Protein AF-A0A4Z2DSF2-F1 (afdb_monomer_lite)

Sequence (263 aa):
MNSGLGSALLREPEKIANIIHAARNTIPRWRNSNAENYEMSNDNTIVLNNYNQVENKFKSITRLQGPFSVSAKIRIPTACCRSVGEGSSCDPIKLTVELVRRLAVMGADWVTLHARTPQQRSRDSASWNMVQELVDCKIKHSYLGTDIPIILNGDVHELKDAYCAHETTGCHGVMVGRALLKSPYLFAPNYIKDDNSPCHLFENWLLLSTQYTGGTNFATVHQQAYWMMEPFLDKTNRLILHSIGSFPGLVDWLFDHRKTKNS

Radius of gyration: 22.53 Å; chains: 1; bounding box: 52×51×54 Å

Organism: Schistosoma japonicum (NCBI:txid6182)

Foldseek 3Di:
DPDPPVVVCLQPLVVVLVVLCCQQPPDQPPPPPDPDDDPDDDDPPPPPPPPDPDPPPDPPPDPNRGGDQAEEEDEQEQAPGCSQPPPDDSDSLSSVLSNVLSCLASQHQAYEYAQHYPPDDLPDARDLVSLLSNVVVQRARPPPRGRHAYEYEHDCQALVVFVVSCVVRVHPGYDYDPNCLQCVCRVPVVQDDDLCSLLVVLVVLLVVQAPDDVGHDPVVNLSSNLSNCVVVDDPVLSVVSVPDPDSVSNVVSSVVVSVVVVD

InterPro domains:
  IPR013785 Aldolase-type TIM barrel [G3DSA:3.20.20.70] (1-196)
  IPR035587 DUS-like, FMN-binding domain [PF01207] (94-194)
  IPR035587 DUS-like, FMN-binding domain [cd02801] (1-189)

Structure (mmCIF, N/CA/C/O backbone):
data_AF-A0A4Z2DSF2-F1
#
_entry.id   AF-A0A4Z2DSF2-F1
#
loop_
_atom_site.group_PDB
_atom_site.id
_atom_site.type_symbol
_atom_site.label_atom_id
_atom_site.label_alt_id
_atom_site.label_comp_id
_atom_site.label_asym_id
_atom_site.label_entity_id
_atom_site.label_seq_id
_atom_site.pdbx_PDB_ins_code
_atom_site.Cartn_x
_atom_site.Cartn_y
_atom_site.Cartn_z
_atom_site.occupancy
_atom_site.B_iso_or_equiv
_atom_site.auth_seq_id
_atom_site.auth_comp_id
_atom_site.auth_asym_id
_atom_site.auth_atom_id
_atom_site.pdbx_PDB_model_num
ATOM 1 N N . MET A 1 1 ? -0.897 27.714 2.396 1.00 36.41 1 MET A N 1
ATOM 2 C CA . MET A 1 1 ? -0.724 26.273 2.690 1.00 36.41 1 MET A CA 1
ATOM 3 C C . MET A 1 1 ? -1.980 25.546 2.236 1.00 36.41 1 MET A C 1
ATOM 5 O O . MET A 1 1 ? -2.943 25.479 2.988 1.00 36.41 1 MET A O 1
ATOM 9 N N . ASN A 1 2 ? -2.010 25.080 0.986 1.00 32.94 2 ASN A N 1
ATOM 10 C CA . ASN A 1 2 ? -3.170 24.362 0.456 1.00 32.94 2 ASN A CA 1
ATOM 11 C C . ASN A 1 2 ? -3.150 22.937 1.010 1.00 32.94 2 ASN A C 1
ATOM 13 O O . ASN A 1 2 ? -2.452 22.062 0.502 1.00 32.94 2 ASN A O 1
ATOM 17 N N . SER A 1 3 ? -3.863 22.734 2.116 1.00 41.06 3 SER A N 1
ATOM 18 C CA . SER A 1 3 ? -4.130 21.418 2.679 1.00 41.06 3 SER A CA 1
ATOM 19 C C . SER A 1 3 ? -4.844 20.575 1.623 1.00 41.06 3 SER A C 1
ATOM 21 O O . SER A 1 3 ? -5.917 20.960 1.162 1.00 41.06 3 SER A O 1
ATOM 23 N N . GLY A 1 4 ? -4.241 19.455 1.215 1.00 38.47 4 GLY A N 1
ATOM 24 C CA . GLY A 1 4 ? -4.826 18.557 0.220 1.00 38.47 4 GLY A CA 1
ATOM 25 C C . GLY A 1 4 ? -6.270 18.186 0.573 1.00 38.47 4 GLY A C 1
ATOM 26 O O . GLY A 1 4 ? -6.597 18.006 1.752 1.00 38.47 4 GLY A O 1
ATOM 27 N N . LEU A 1 5 ? -7.121 18.067 -0.453 1.00 38.56 5 LEU A N 1
ATOM 28 C CA . LEU A 1 5 ? -8.566 17.809 -0.343 1.00 38.56 5 LEU A CA 1
ATOM 29 C C . LEU A 1 5 ? -8.932 16.669 0.627 1.00 38.56 5 LEU A C 1
ATOM 31 O O . LEU A 1 5 ? -9.972 16.733 1.276 1.00 38.56 5 LEU A O 1
ATOM 35 N N . GLY A 1 6 ? -8.060 15.670 0.808 1.00 42.28 6 GLY A N 1
ATOM 36 C CA . GLY A 1 6 ? -8.278 14.569 1.757 1.00 42.28 6 GLY A CA 1
ATOM 37 C C . GLY A 1 6 ? -8.434 15.003 3.221 1.00 42.28 6 GLY A C 1
ATOM 38 O O . GLY A 1 6 ? -9.118 14.337 3.989 1.00 42.28 6 GLY A O 1
ATOM 39 N N . SER A 1 7 ? -7.864 16.147 3.612 1.00 49.62 7 SER A N 1
ATOM 40 C CA . SER A 1 7 ? -8.026 16.705 4.966 1.00 49.62 7 SER A CA 1
ATOM 41 C C . SER A 1 7 ? -9.332 17.482 5.163 1.00 49.62 7 SER A C 1
ATOM 43 O O . SER A 1 7 ? -9.740 17.695 6.303 1.00 49.62 7 SER A O 1
ATOM 45 N N . ALA A 1 8 ? -9.995 17.898 4.076 1.00 48.56 8 ALA A N 1
ATOM 46 C CA . ALA A 1 8 ? -11.247 18.647 4.142 1.00 48.56 8 ALA A CA 1
ATOM 47 C C . ALA A 1 8 ? -12.421 17.745 4.553 1.00 48.56 8 ALA A C 1
ATOM 49 O O . ALA A 1 8 ? -13.238 18.151 5.370 1.00 48.56 8 ALA A O 1
ATOM 50 N N . LEU A 1 9 ? -12.447 16.493 4.079 1.00 52.22 9 LEU A N 1
ATOM 51 C CA . LEU A 1 9 ? -13.466 15.506 4.462 1.00 52.22 9 LEU A CA 1
ATOM 52 C C . LEU A 1 9 ? -13.433 15.193 5.965 1.00 52.22 9 LEU A C 1
ATOM 54 O O . LEU A 1 9 ? -14.480 15.108 6.595 1.00 52.22 9 LEU A O 1
ATOM 58 N N . LEU A 1 10 ? -12.243 15.134 6.573 1.00 56.22 10 LEU A N 1
ATOM 59 C CA . LEU A 1 10 ? -12.085 14.955 8.026 1.00 56.22 10 LEU A CA 1
ATOM 60 C C . LEU A 1 10 ? -12.623 16.140 8.853 1.00 56.22 10 LEU A C 1
ATOM 62 O O . LEU A 1 10 ? -12.709 16.049 10.074 1.00 56.22 10 LEU A O 1
ATOM 66 N N . ARG A 1 11 ? -12.976 17.273 8.233 1.00 62.94 11 ARG A N 1
ATOM 67 C CA . ARG A 1 11 ? -13.602 18.406 8.936 1.00 62.94 11 ARG A CA 1
ATOM 68 C C . ARG A 1 11 ? -15.127 18.318 8.952 1.00 62.94 11 ARG A C 1
ATOM 70 O O . ARG A 1 11 ? -15.741 19.004 9.761 1.00 62.94 11 ARG A O 1
ATOM 77 N N . GLU A 1 12 ? -15.713 17.477 8.101 1.00 74.69 12 GLU A N 1
ATOM 78 C CA . GLU A 1 12 ? -17.157 17.361 7.895 1.00 74.69 12 GLU A CA 1
ATOM 79 C C . GLU A 1 12 ? -17.590 15.885 7.989 1.00 74.69 12 GLU A C 1
ATOM 81 O O . GLU A 1 12 ? -17.816 15.230 6.967 1.00 74.69 12 GLU A O 1
ATOM 86 N N . PRO A 1 13 ? -17.688 15.325 9.211 1.00 74.00 13 PRO A N 1
ATOM 87 C CA . PRO A 1 13 ? -17.959 13.900 9.418 1.00 74.00 13 PRO A CA 1
ATOM 88 C C . PRO A 1 13 ? -19.287 13.439 8.802 1.00 74.00 13 PRO A C 1
ATOM 90 O O . PRO A 1 13 ? -19.371 12.314 8.316 1.00 74.00 13 PRO A O 1
ATOM 93 N N . GLU A 1 14 ? -20.297 14.310 8.741 1.00 80.81 14 GLU A N 1
ATOM 94 C CA . GLU A 1 14 ? -21.575 14.005 8.086 1.00 80.81 14 GLU A CA 1
ATOM 95 C C . GLU A 1 14 ? -21.421 13.766 6.581 1.00 80.81 14 GLU A C 1
ATOM 97 O O . GLU A 1 14 ? -22.040 12.858 6.030 1.00 80.81 14 GLU A O 1
ATOM 102 N N . LYS A 1 15 ? -20.537 14.510 5.901 1.00 82.69 15 LYS A N 1
ATOM 103 C CA . LYS A 1 15 ? -20.252 14.268 4.479 1.00 82.69 15 LYS A CA 1
ATOM 104 C C . LYS A 1 15 ? -19.591 12.910 4.267 1.00 82.69 15 LYS A C 1
ATOM 106 O O . LYS A 1 15 ? -19.931 12.226 3.307 1.00 82.69 15 LYS A O 1
ATOM 111 N N . ILE A 1 16 ? -18.682 12.505 5.158 1.00 81.31 16 ILE A N 1
ATOM 112 C CA . ILE A 1 16 ? -18.069 11.169 5.106 1.00 81.31 16 ILE A CA 1
ATOM 113 C C . ILE A 1 16 ? -19.152 10.097 5.265 1.00 81.31 16 ILE A C 1
ATOM 115 O O . ILE A 1 16 ? -19.220 9.193 4.434 1.00 81.31 16 ILE A O 1
ATOM 119 N N . ALA A 1 17 ? -20.016 10.222 6.277 1.00 84.06 17 ALA A N 1
ATOM 120 C CA . ALA A 1 17 ? -21.107 9.282 6.514 1.00 84.06 17 ALA A CA 1
ATOM 121 C C . ALA A 1 17 ? -22.026 9.167 5.290 1.00 84.06 17 ALA A C 1
ATOM 123 O O . ALA A 1 17 ? -22.283 8.063 4.817 1.00 84.06 17 ALA A O 1
ATOM 124 N N . ASN A 1 18 ? -22.431 10.300 4.709 1.00 85.19 18 ASN A N 1
ATOM 125 C CA . ASN A 1 18 ? -23.279 10.333 3.519 1.00 85.19 18 ASN A CA 1
ATOM 126 C C . ASN A 1 18 ? -22.618 9.660 2.309 1.00 85.19 18 ASN A C 1
ATOM 128 O O . ASN A 1 18 ? -23.285 8.924 1.586 1.00 85.19 18 ASN A O 1
ATOM 132 N N . ILE A 1 19 ? -21.312 9.858 2.100 1.00 83.75 19 ILE A N 1
ATOM 133 C CA . ILE A 1 19 ? -20.567 9.189 1.022 1.00 83.75 19 ILE A CA 1
ATOM 134 C C . ILE A 1 19 ? -20.523 7.675 1.250 1.00 83.75 19 ILE A C 1
ATOM 136 O O . ILE A 1 19 ? -20.773 6.917 0.313 1.00 83.75 19 ILE A O 1
ATOM 140 N N . ILE A 1 20 ? -20.232 7.224 2.475 1.00 83.12 20 ILE A N 1
ATOM 141 C CA . ILE A 1 20 ? -20.177 5.792 2.801 1.00 83.12 20 ILE A CA 1
ATOM 142 C C . ILE A 1 20 ? -21.565 5.164 2.624 1.00 83.12 20 ILE A C 1
ATOM 144 O O . ILE A 1 20 ? -21.694 4.146 1.946 1.00 83.12 20 ILE A O 1
ATOM 148 N N . HIS A 1 21 ? -22.618 5.789 3.152 1.00 81.81 21 HIS A N 1
ATOM 149 C CA . HIS A 1 21 ? -23.989 5.308 2.991 1.00 81.81 21 HIS A CA 1
ATOM 150 C C . HIS A 1 21 ? -24.428 5.280 1.524 1.00 81.81 21 HIS A C 1
ATOM 152 O O . HIS A 1 21 ? -25.000 4.283 1.089 1.00 81.81 21 HIS A O 1
ATOM 158 N N . ALA A 1 22 ? -24.113 6.311 0.735 1.00 80.38 22 ALA A N 1
ATOM 159 C CA . ALA A 1 22 ? -24.425 6.335 -0.692 1.00 80.38 22 ALA A CA 1
ATOM 160 C C . ALA A 1 22 ? -23.678 5.236 -1.468 1.00 80.38 22 ALA A C 1
ATOM 162 O O . ALA A 1 22 ? -24.269 4.560 -2.308 1.00 80.38 22 ALA A O 1
ATOM 163 N N . ALA A 1 23 ? -22.398 5.002 -1.165 1.00 78.31 23 ALA A N 1
ATOM 164 C CA . ALA A 1 23 ? -21.618 3.938 -1.797 1.00 78.31 23 ALA A CA 1
ATOM 165 C C . ALA A 1 23 ? -22.161 2.536 -1.469 1.00 78.31 23 ALA A C 1
ATOM 167 O O . ALA A 1 23 ? -22.130 1.650 -2.324 1.00 78.31 23 ALA A O 1
ATOM 168 N N . ARG A 1 24 ? -22.702 2.343 -0.259 1.00 72.88 24 ARG A N 1
ATOM 169 C CA . ARG A 1 24 ? -23.319 1.076 0.160 1.00 72.88 24 ARG A CA 1
ATOM 170 C C . ARG A 1 24 ? -24.725 0.867 -0.406 1.00 72.88 24 ARG A C 1
ATOM 172 O O . ARG A 1 24 ? -25.063 -0.266 -0.729 1.00 72.88 24 ARG A O 1
ATOM 179 N N . ASN A 1 25 ? -25.529 1.925 -0.525 1.00 69.81 25 ASN A N 1
ATOM 180 C CA . ASN A 1 25 ? -26.964 1.807 -0.816 1.00 69.81 25 ASN A CA 1
ATOM 181 C C . ASN A 1 25 ? -27.364 2.196 -2.248 1.00 69.81 25 ASN A C 1
ATOM 183 O O . ASN A 1 25 ? -28.397 1.738 -2.726 1.00 69.81 25 ASN A O 1
ATOM 187 N N . THR A 1 26 ? -26.608 3.067 -2.922 1.00 58.25 26 THR A N 1
ATOM 188 C CA . THR A 1 26 ? -27.152 3.864 -4.039 1.00 58.25 26 THR A CA 1
ATOM 189 C C . THR A 1 26 ? -26.466 3.627 -5.382 1.00 58.25 26 THR A C 1
ATOM 191 O O . THR A 1 26 ? -27.042 3.972 -6.408 1.00 58.25 26 THR A O 1
ATOM 194 N N . ILE A 1 27 ? -25.260 3.051 -5.432 1.00 54.00 27 ILE A N 1
ATOM 195 C CA . ILE A 1 27 ? -24.520 2.924 -6.698 1.00 54.00 27 ILE A CA 1
ATOM 196 C C . ILE A 1 27 ? -24.716 1.510 -7.284 1.00 54.00 27 ILE A C 1
ATOM 198 O O . ILE A 1 27 ? -24.073 0.567 -6.823 1.00 54.00 27 ILE A O 1
ATOM 202 N N . PRO A 1 28 ? -25.561 1.315 -8.317 1.00 49.72 28 PRO A N 1
ATOM 203 C CA . PRO A 1 28 ? -25.474 0.134 -9.170 1.00 49.72 28 PRO A CA 1
ATOM 204 C C . PRO A 1 28 ? -24.140 0.151 -9.929 1.00 49.72 28 PRO A C 1
ATOM 206 O O . PRO A 1 28 ? -23.618 1.210 -10.282 1.00 49.72 28 PRO A O 1
ATOM 209 N N . ARG A 1 29 ? -23.545 -1.023 -10.170 1.00 54.09 29 ARG A N 1
ATOM 210 C CA . ARG A 1 29 ? -22.235 -1.150 -10.834 1.00 54.09 29 ARG A CA 1
ATOM 211 C C . ARG A 1 29 ? -22.217 -0.426 -12.192 1.00 54.09 29 ARG A C 1
ATOM 213 O O . ARG A 1 29 ? -22.658 -0.977 -13.192 1.00 54.09 29 ARG A O 1
ATOM 220 N N . TRP A 1 30 ? -21.600 0.758 -12.250 1.00 42.31 30 TRP A N 1
ATOM 221 C CA . TRP A 1 30 ? -21.424 1.566 -13.473 1.00 42.31 30 TRP A CA 1
ATOM 222 C C . TRP A 1 30 ? -20.563 0.902 -14.567 1.00 42.31 30 TRP A C 1
ATOM 224 O O . TRP A 1 30 ? -20.451 1.426 -15.668 1.00 42.31 30 TRP A O 1
ATOM 234 N N . ARG A 1 31 ? -19.960 -0.262 -14.286 1.00 41.56 31 ARG A N 1
ATOM 235 C CA . ARG A 1 31 ? -19.213 -1.069 -15.264 1.00 41.56 31 ARG A CA 1
ATOM 236 C C . ARG A 1 31 ? -20.079 -2.000 -16.116 1.00 41.56 31 ARG A C 1
ATOM 238 O O . ARG A 1 31 ? -19.523 -2.778 -16.881 1.00 41.56 31 ARG A O 1
ATOM 245 N N . ASN A 1 32 ? -21.405 -1.918 -16.025 1.00 35.88 32 ASN A N 1
ATOM 246 C CA . ASN A 1 32 ? -22.279 -2.585 -16.987 1.00 35.88 32 ASN A CA 1
ATOM 247 C C . ASN A 1 32 ? -22.514 -1.685 -18.207 1.00 35.88 32 ASN A C 1
ATOM 249 O O . ASN A 1 32 ? -23.580 -1.106 -18.383 1.00 35.88 32 ASN A O 1
ATOM 253 N N . SER A 1 33 ? -21.500 -1.577 -19.062 1.00 37.31 33 SER A N 1
ATOM 254 C CA . SER A 1 33 ? -21.730 -1.354 -20.487 1.00 37.31 33 SER A CA 1
ATOM 255 C C . SER A 1 33 ? -21.646 -2.721 -21.168 1.00 37.31 33 SER A C 1
ATOM 257 O O . SER A 1 33 ? -20.551 -3.211 -21.428 1.00 37.31 33 SER A O 1
ATOM 259 N N . ASN A 1 34 ? -22.810 -3.329 -21.405 1.00 38.44 34 ASN A N 1
ATOM 260 C CA . ASN A 1 34 ? -23.039 -4.449 -22.328 1.00 38.44 34 ASN A CA 1
ATOM 261 C C . ASN A 1 34 ? -22.341 -5.786 -22.018 1.00 38.44 34 ASN A C 1
ATOM 263 O O . ASN A 1 34 ? -21.645 -6.333 -22.866 1.00 38.44 34 ASN A O 1
ATOM 267 N N . ALA A 1 35 ? -22.604 -6.376 -20.851 1.00 40.22 35 ALA A N 1
ATOM 268 C CA . ALA A 1 35 ? -22.480 -7.828 -20.692 1.00 40.22 35 ALA A CA 1
ATOM 269 C C . ALA A 1 35 ? -23.837 -8.500 -20.973 1.00 40.22 35 ALA A C 1
ATOM 271 O O . ALA A 1 35 ? -24.412 -9.148 -20.102 1.00 40.22 35 ALA A O 1
ATOM 272 N N . GLU A 1 36 ? -24.372 -8.299 -22.178 1.00 38.53 36 GLU A N 1
ATOM 273 C CA . GLU A 1 36 ? -25.362 -9.217 -22.737 1.00 38.53 36 GLU A CA 1
ATOM 274 C C . GLU A 1 36 ? -24.604 -10.273 -23.551 1.00 38.53 36 GLU A C 1
ATOM 276 O O . GLU A 1 36 ? -23.898 -9.949 -24.501 1.00 38.53 36 GLU A O 1
ATOM 281 N N . ASN A 1 37 ? -24.753 -11.531 -23.132 1.00 35.69 37 ASN A N 1
ATOM 282 C CA . ASN A 1 37 ? -24.587 -12.747 -23.930 1.00 35.69 37 ASN A CA 1
ATOM 283 C C . ASN A 1 37 ? -23.266 -12.900 -24.708 1.00 35.69 37 ASN A C 1
ATOM 285 O O . ASN A 1 37 ? -23.231 -12.805 -25.932 1.00 35.69 37 ASN A O 1
ATOM 289 N N . TYR A 1 38 ? -22.196 -13.275 -24.006 1.00 30.06 38 TYR A N 1
ATOM 290 C CA . TYR A 1 38 ? -21.141 -14.091 -24.610 1.00 30.06 38 TYR A CA 1
ATOM 291 C C . TYR A 1 38 ? -21.026 -15.384 -23.801 1.00 30.06 38 TYR A C 1
ATOM 293 O O . TYR A 1 38 ? -20.454 -15.403 -22.710 1.00 30.06 38 TYR A O 1
ATOM 301 N N . GLU A 1 39 ? -21.619 -16.462 -24.316 1.00 30.73 39 GLU A N 1
ATOM 302 C CA . GLU A 1 39 ? -21.253 -17.815 -23.903 1.00 30.73 39 GLU A CA 1
ATOM 303 C C . GLU A 1 39 ? -19.787 -18.021 -24.293 1.00 30.73 39 GLU A C 1
ATOM 305 O O . GLU A 1 39 ? -19.439 -18.159 -25.465 1.00 30.73 39 GLU A O 1
ATOM 310 N N . MET A 1 40 ? -18.899 -17.955 -23.306 1.00 29.84 40 MET A N 1
ATOM 311 C CA . MET A 1 40 ? -17.484 -18.231 -23.506 1.00 29.84 40 MET A CA 1
ATOM 312 C C . MET A 1 40 ? -17.308 -19.749 -23.587 1.00 29.84 40 MET A C 1
ATOM 314 O O . MET A 1 40 ? -17.520 -20.461 -22.607 1.00 29.84 40 MET A O 1
ATOM 318 N N . SER A 1 41 ? -16.932 -20.237 -24.768 1.00 32.56 41 SER A N 1
ATOM 319 C CA . SER A 1 41 ? -16.476 -21.607 -24.999 1.00 32.56 41 SER A CA 1
ATOM 320 C C . SER A 1 41 ? -15.403 -22.011 -23.977 1.00 32.56 41 SER A C 1
ATOM 322 O O . SER A 1 41 ? -14.473 -21.250 -23.704 1.00 32.56 41 SER A O 1
ATOM 324 N N . ASN A 1 42 ? -15.548 -23.222 -23.441 1.00 36.22 42 ASN A N 1
ATOM 325 C CA . ASN A 1 42 ? -14.903 -23.789 -22.248 1.00 36.22 42 ASN A CA 1
ATOM 326 C C . ASN A 1 42 ? -13.360 -23.929 -22.231 1.00 36.22 42 ASN A C 1
ATOM 328 O O . ASN A 1 42 ? -12.839 -24.580 -21.328 1.00 36.22 42 ASN A O 1
ATOM 332 N N . ASP A 1 43 ? -12.594 -23.323 -23.136 1.00 35.16 43 ASP A N 1
ATOM 333 C CA . ASP A 1 43 ? -11.215 -23.783 -23.380 1.00 35.16 43 ASP A CA 1
ATOM 334 C C . ASP A 1 43 ? -10.077 -23.023 -22.674 1.00 35.16 43 ASP A C 1
ATOM 336 O O . ASP A 1 43 ? -8.926 -23.416 -22.815 1.00 35.16 43 ASP A O 1
ATOM 340 N N . ASN A 1 44 ? -10.336 -22.005 -21.839 1.00 33.19 44 ASN A N 1
ATOM 341 C CA . ASN A 1 44 ? -9.248 -21.253 -21.168 1.00 33.19 44 ASN A CA 1
ATOM 342 C C . ASN A 1 44 ? -9.316 -21.184 -19.629 1.00 33.19 44 ASN A C 1
ATOM 344 O O . ASN A 1 44 ? -8.558 -20.446 -18.997 1.00 33.19 44 ASN A O 1
ATOM 348 N N . THR A 1 45 ? -10.161 -21.989 -18.982 1.00 32.84 45 THR A N 1
ATOM 349 C CA . THR A 1 45 ? -10.372 -21.961 -17.516 1.00 32.84 45 THR A CA 1
ATOM 350 C C . THR A 1 45 ? -9.264 -22.664 -16.706 1.00 32.84 45 THR A C 1
ATOM 352 O O . THR A 1 45 ? -9.346 -22.757 -15.483 1.00 32.84 45 THR A O 1
ATOM 355 N N . ILE A 1 46 ? -8.200 -23.160 -17.345 1.00 34.44 46 ILE A N 1
ATOM 356 C CA . ILE A 1 46 ? -7.231 -24.061 -16.693 1.00 34.44 46 ILE A CA 1
ATOM 357 C C . ILE A 1 46 ? -6.149 -23.320 -15.874 1.00 34.44 46 ILE A C 1
ATOM 359 O O . ILE A 1 46 ? -5.580 -23.905 -14.957 1.00 34.44 46 ILE A O 1
ATOM 363 N N . VAL A 1 47 ? -5.887 -22.024 -16.090 1.00 35.75 47 VAL A N 1
ATOM 364 C CA . VAL A 1 47 ? -4.657 -21.394 -15.544 1.00 35.75 47 VAL A CA 1
ATOM 365 C C . VAL A 1 47 ? -4.842 -20.608 -14.227 1.00 35.75 47 VAL A C 1
ATOM 367 O O . VAL A 1 47 ? -3.862 -20.306 -13.553 1.00 35.75 47 VAL A O 1
ATOM 370 N N . LEU A 1 48 ? -6.071 -20.334 -13.772 1.00 32.09 48 LEU A N 1
ATOM 371 C CA . LEU A 1 48 ? -6.316 -19.536 -12.547 1.00 32.09 48 LEU A CA 1
ATOM 372 C C . LEU A 1 48 ? -6.791 -20.338 -11.320 1.00 32.09 48 LEU A C 1
ATOM 374 O O . LEU A 1 48 ? -6.866 -19.784 -10.224 1.00 32.09 48 LEU A O 1
ATOM 378 N N . ASN A 1 49 ? -7.067 -21.638 -11.464 1.00 29.91 49 ASN A N 1
ATOM 379 C CA . ASN A 1 49 ? -7.676 -22.441 -10.394 1.00 29.91 49 ASN A CA 1
ATOM 380 C C . ASN A 1 49 ? -6.688 -23.054 -9.384 1.00 29.91 49 ASN A C 1
ATOM 382 O O . ASN A 1 49 ? -7.123 -23.572 -8.359 1.00 29.91 49 ASN A O 1
ATOM 386 N N . ASN A 1 50 ? -5.372 -22.949 -9.592 1.00 30.14 50 ASN A N 1
ATOM 387 C CA . ASN A 1 50 ? -4.394 -23.629 -8.728 1.00 30.14 50 ASN A CA 1
ATOM 388 C C . ASN A 1 50 ? -3.971 -22.855 -7.462 1.00 30.14 50 ASN A C 1
ATOM 390 O O . ASN A 1 50 ? -3.154 -23.364 -6.703 1.00 30.14 50 ASN A O 1
ATOM 394 N N . TYR A 1 51 ? -4.522 -21.662 -7.191 1.00 34.38 51 TYR A N 1
ATOM 395 C CA . TYR A 1 51 ? -4.140 -20.850 -6.017 1.00 34.38 51 TYR A CA 1
ATOM 396 C C . TYR A 1 51 ? -5.197 -20.739 -4.904 1.00 34.38 51 TYR A C 1
ATOM 398 O O . TYR A 1 51 ? -4.924 -20.113 -3.885 1.00 34.38 51 TYR A O 1
ATOM 406 N N . ASN A 1 52 ? -6.377 -21.358 -5.044 1.00 36.56 52 ASN A N 1
ATOM 407 C CA . ASN A 1 52 ? -7.482 -21.216 -4.081 1.00 36.56 52 ASN A CA 1
ATOM 408 C C . ASN A 1 52 ? -8.018 -22.561 -3.551 1.00 36.56 52 ASN A C 1
ATOM 410 O O . ASN A 1 52 ? -9.225 -22.790 -3.557 1.00 36.56 52 ASN A O 1
ATOM 414 N N . GLN A 1 53 ? -7.154 -23.447 -3.045 1.00 31.80 53 GLN A N 1
ATOM 415 C CA . GLN A 1 53 ? -7.597 -24.577 -2.208 1.00 31.80 53 GLN A CA 1
ATOM 416 C C . GLN A 1 53 ? -7.675 -24.184 -0.725 1.00 31.80 53 GLN A C 1
ATOM 418 O O . GLN A 1 53 ? -7.038 -24.779 0.138 1.00 31.80 53 GLN A O 1
ATOM 423 N N . VAL A 1 54 ? -8.482 -23.168 -0.423 1.00 36.53 54 VAL A N 1
ATOM 424 C CA . VAL A 1 54 ? -9.016 -22.974 0.929 1.00 36.53 54 VAL A CA 1
ATOM 425 C C . VAL A 1 54 ? -10.530 -22.947 0.780 1.00 36.53 54 VAL A C 1
ATOM 427 O O . VAL A 1 54 ? -11.078 -22.032 0.165 1.00 36.53 54 VAL A O 1
ATOM 430 N N . GLU A 1 55 ? -11.200 -23.986 1.282 1.00 31.48 55 GLU A N 1
ATOM 431 C CA . GLU A 1 55 ? -12.661 -24.095 1.293 1.00 31.48 55 GLU A CA 1
ATOM 432 C C . GLU A 1 55 ? -13.275 -22.918 2.066 1.00 31.48 55 GLU A C 1
ATOM 434 O O . GLU A 1 55 ? -13.437 -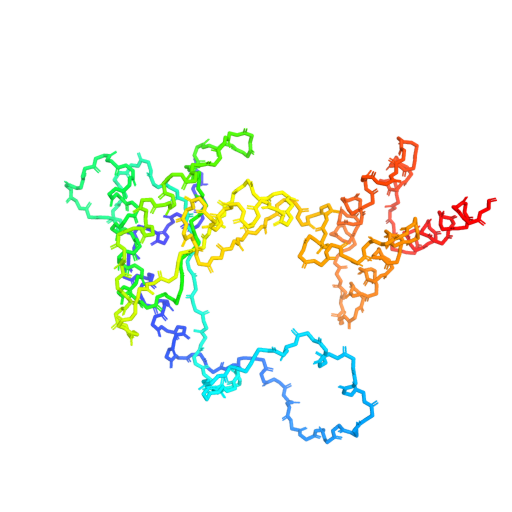22.946 3.287 1.00 31.48 55 GLU A O 1
ATOM 439 N N . ASN A 1 56 ? -13.643 -21.855 1.352 1.00 34.91 56 ASN A N 1
ATOM 440 C CA . ASN A 1 56 ? -14.421 -20.769 1.927 1.00 34.91 56 ASN A CA 1
ATOM 441 C C . ASN A 1 56 ? -15.871 -21.238 2.104 1.00 34.91 56 ASN A C 1
ATOM 443 O O . ASN A 1 56 ? -16.682 -21.180 1.183 1.00 34.91 56 ASN A O 1
ATOM 447 N N . LYS A 1 57 ? -16.203 -21.669 3.327 1.00 32.53 57 LYS A N 1
ATOM 448 C CA . LYS A 1 57 ? -17.541 -22.081 3.804 1.00 32.53 57 LYS A CA 1
ATOM 449 C C . LYS A 1 57 ? -18.606 -20.965 3.827 1.00 32.53 57 LYS A C 1
ATOM 451 O O . LYS A 1 57 ? -19.660 -21.130 4.438 1.00 32.53 57 LYS A O 1
ATOM 456 N N . PHE A 1 58 ? -18.365 -19.834 3.170 1.00 35.75 58 PHE A N 1
ATOM 457 C CA . PHE A 1 58 ? -19.309 -18.723 3.079 1.00 35.75 58 PHE A CA 1
ATOM 458 C C . PHE A 1 58 ? -19.995 -18.735 1.713 1.00 35.75 58 PHE A C 1
ATOM 460 O O . PHE A 1 58 ? -19.325 -18.828 0.686 1.00 35.75 58 PHE A O 1
ATOM 467 N N . LYS A 1 59 ? -21.333 -18.605 1.685 1.00 38.16 59 LYS A N 1
ATOM 468 C CA . LYS A 1 59 ? -22.077 -18.313 0.448 1.00 38.16 59 LYS A CA 1
ATOM 469 C C . LYS A 1 59 ? -21.462 -17.060 -0.177 1.00 38.16 59 LYS A C 1
ATOM 471 O O . LYS A 1 59 ? -21.674 -15.956 0.318 1.00 38.16 59 LYS A O 1
ATOM 476 N N . SER A 1 60 ? -20.680 -17.248 -1.236 1.00 40.84 60 SER A N 1
ATOM 477 C CA . SER A 1 60 ? -20.084 -16.162 -2.003 1.00 40.84 60 SER A CA 1
ATOM 478 C C . SER A 1 60 ? -21.220 -15.386 -2.655 1.00 40.84 60 SER A C 1
ATOM 480 O O . SER A 1 60 ? -21.750 -15.790 -3.690 1.00 40.84 60 SER A O 1
ATOM 482 N N . ILE A 1 61 ? -21.643 -14.288 -2.024 1.00 40.72 61 ILE A N 1
ATOM 483 C CA . ILE A 1 61 ? -22.361 -13.241 -2.742 1.00 40.72 61 ILE A CA 1
ATOM 484 C C . ILE A 1 61 ? -21.400 -12.840 -3.851 1.00 40.72 61 ILE A C 1
ATOM 486 O O . ILE A 1 61 ? -20.322 -12.300 -3.589 1.00 40.72 61 ILE A O 1
ATOM 490 N N . THR A 1 62 ? -21.739 -13.204 -5.086 1.00 48.69 62 THR A N 1
ATOM 491 C CA . THR A 1 62 ? -20.879 -12.890 -6.220 1.00 48.69 62 THR A CA 1
ATOM 492 C C . THR A 1 62 ? -20.644 -11.386 -6.221 1.00 48.69 62 THR A C 1
ATOM 494 O O . THR A 1 62 ? -21.562 -10.604 -5.966 1.00 48.69 62 THR A O 1
ATOM 497 N N . ARG A 1 63 ? -19.402 -10.965 -6.505 1.00 49.34 63 ARG A N 1
ATOM 498 C CA . ARG A 1 63 ? -19.018 -9.545 -6.583 1.00 49.34 63 ARG A CA 1
ATOM 499 C C . ARG A 1 63 ? -20.097 -8.718 -7.310 1.00 49.34 63 ARG A C 1
ATOM 501 O O . ARG A 1 63 ? -20.378 -7.601 -6.896 1.00 49.34 63 ARG A O 1
ATOM 508 N N . LEU A 1 64 ? -20.719 -9.285 -8.346 1.00 51.34 64 LEU A N 1
ATOM 509 C CA . LEU A 1 64 ? -21.755 -8.696 -9.199 1.00 51.34 64 LEU A CA 1
ATOM 510 C C . LEU A 1 64 ? -23.059 -8.268 -8.496 1.00 51.34 64 LEU A C 1
ATOM 512 O O . LEU A 1 64 ? -23.738 -7.405 -9.041 1.00 51.34 64 LEU A O 1
ATOM 516 N N . GLN A 1 65 ? -23.396 -8.814 -7.324 1.00 53.03 65 GLN A N 1
ATOM 517 C CA . GLN A 1 65 ? -24.714 -8.642 -6.686 1.00 53.03 65 GLN A CA 1
ATOM 518 C C . GLN A 1 65 ? -24.678 -7.927 -5.319 1.00 53.03 65 GLN A C 1
ATOM 520 O O . GLN A 1 65 ? -25.732 -7.657 -4.752 1.00 53.03 65 GLN A O 1
ATOM 525 N N . GLY A 1 66 ? -23.491 -7.623 -4.778 1.00 56.47 66 GLY A N 1
ATOM 526 C CA . GLY A 1 66 ? -23.321 -7.001 -3.454 1.00 56.47 66 GLY A CA 1
ATOM 527 C C . GLY A 1 66 ? -22.998 -5.495 -3.482 1.00 56.47 66 GLY A C 1
ATOM 528 O O . GLY A 1 66 ? -22.581 -4.980 -4.526 1.00 56.47 66 GLY A O 1
ATOM 529 N N . PRO A 1 67 ? -23.147 -4.790 -2.339 1.00 66.38 67 PRO A N 1
ATOM 530 C CA . PRO A 1 67 ? -22.763 -3.381 -2.197 1.00 66.38 67 PRO A CA 1
ATOM 531 C C . PRO A 1 67 ? -21.261 -3.171 -2.452 1.00 66.38 67 PRO A C 1
ATOM 533 O O . PRO A 1 67 ? -20.460 -4.103 -2.324 1.00 66.38 67 PRO A O 1
ATOM 536 N N . PHE A 1 68 ? -20.856 -1.945 -2.806 1.00 72.94 68 PHE A N 1
ATOM 537 C CA . PHE A 1 68 ? -19.433 -1.621 -2.928 1.00 72.94 68 PHE A CA 1
ATOM 538 C C . PHE A 1 68 ? -18.732 -1.773 -1.582 1.00 72.94 68 PHE A C 1
ATOM 540 O O . PHE A 1 68 ? -19.234 -1.304 -0.563 1.00 72.94 68 PHE A O 1
ATOM 547 N N . SER A 1 69 ? -17.536 -2.364 -1.604 1.00 80.94 69 SER A N 1
ATOM 548 C CA . SER A 1 69 ? -16.645 -2.292 -0.455 1.00 80.94 69 SER A CA 1
ATOM 549 C C . SER A 1 69 ? -16.094 -0.876 -0.315 1.00 80.94 69 SER A C 1
ATOM 551 O O . SER A 1 69 ? -15.502 -0.339 -1.257 1.00 80.94 69 SER A O 1
ATOM 553 N N . VAL A 1 70 ? -16.259 -0.285 0.860 1.00 87.06 70 VAL A N 1
ATOM 554 C CA . VAL A 1 70 ? -15.792 1.052 1.206 1.00 87.06 70 VAL A CA 1
ATOM 555 C C . VAL A 1 70 ? -14.722 0.931 2.274 1.00 87.06 70 VAL A C 1
ATOM 557 O O . VAL A 1 70 ? -14.953 0.383 3.344 1.00 87.06 70 VAL A O 1
ATOM 560 N N . SER A 1 71 ? -13.545 1.483 2.004 1.00 91.56 71 SER A N 1
ATOM 561 C CA . SER A 1 71 ? -12.448 1.505 2.968 1.00 91.56 71 SER A CA 1
ATOM 562 C C . SER A 1 71 ? -11.918 2.906 3.178 1.00 91.56 71 SER A C 1
ATOM 564 O O . SER A 1 71 ? -11.990 3.757 2.289 1.00 91.56 71 SER A O 1
ATOM 566 N N . ALA A 1 72 ? -11.365 3.140 4.364 1.00 93.38 72 ALA A N 1
ATOM 567 C CA . ALA A 1 72 ? -10.744 4.407 4.710 1.00 93.38 72 ALA A CA 1
ATOM 568 C C . ALA A 1 72 ? -9.255 4.202 4.980 1.00 93.38 72 ALA A C 1
ATOM 570 O O . ALA A 1 72 ? -8.873 3.402 5.832 1.00 93.38 72 ALA A O 1
ATOM 571 N N . LYS A 1 73 ? -8.404 4.956 4.281 1.00 95.56 73 LYS A N 1
ATOM 572 C CA . LYS A 1 73 ? -6.976 5.037 4.592 1.00 95.56 73 LYS A CA 1
ATOM 573 C C . LYS A 1 73 ? -6.696 6.311 5.376 1.00 95.56 73 LYS A C 1
ATOM 575 O O . LYS A 1 73 ? -6.908 7.409 4.866 1.00 95.56 73 LYS A O 1
ATOM 580 N N . ILE A 1 74 ? -6.164 6.163 6.582 1.00 94.50 74 ILE A N 1
ATOM 581 C CA . ILE A 1 74 ? -5.861 7.271 7.490 1.00 94.50 74 ILE A CA 1
ATOM 582 C C . ILE A 1 74 ? -4.382 7.275 7.885 1.00 94.50 74 ILE A C 1
ATOM 584 O O . ILE A 1 74 ? -3.672 6.288 7.708 1.00 94.50 74 ILE A O 1
ATOM 588 N N . ARG A 1 75 ? -3.911 8.411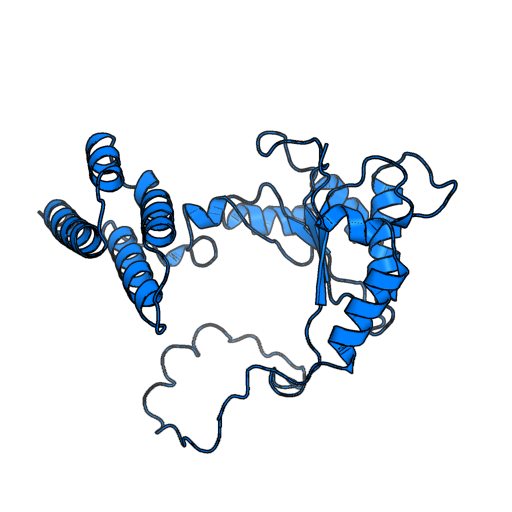 8.398 1.00 94.00 75 ARG A N 1
ATOM 589 C CA . ARG A 1 75 ? -2.618 8.560 9.084 1.00 94.00 75 ARG A CA 1
ATOM 590 C C . ARG A 1 75 ? -2.860 8.781 10.572 1.00 94.00 75 ARG A C 1
ATOM 592 O O . ARG A 1 75 ? -3.963 9.182 10.937 1.00 94.00 75 ARG A O 1
ATOM 599 N N . ILE A 1 76 ? -1.827 8.594 11.394 1.00 92.69 76 ILE A N 1
ATOM 600 C CA . ILE A 1 76 ? -1.892 8.867 12.836 1.00 92.69 76 ILE A CA 1
ATOM 601 C C . ILE A 1 76 ? -2.180 10.370 13.044 1.00 92.69 76 ILE A C 1
ATOM 603 O O . ILE A 1 76 ? -1.346 11.201 12.664 1.00 92.69 76 ILE A O 1
ATOM 607 N N . PRO A 1 77 ? -3.342 10.755 13.597 1.00 88.69 77 PRO A N 1
ATOM 608 C CA . PRO A 1 77 ? -3.663 12.143 13.896 1.00 88.69 77 PRO A CA 1
ATOM 609 C C . PRO A 1 77 ? -2.761 12.682 15.016 1.00 88.69 77 PRO A C 1
ATOM 611 O O . PRO A 1 77 ? -2.498 12.004 16.003 1.00 88.69 77 PRO A O 1
ATOM 614 N N . THR A 1 78 ? -2.291 13.922 14.865 1.00 80.00 78 THR A N 1
ATOM 615 C CA . THR A 1 78 ? -1.353 14.576 15.806 1.00 80.00 78 THR A CA 1
ATOM 616 C C . THR A 1 78 ? -1.952 15.746 16.577 1.00 80.00 78 THR A C 1
ATOM 618 O O . THR A 1 78 ? -1.264 16.383 17.364 1.00 80.00 78 THR A O 1
ATOM 621 N N . ALA A 1 79 ? -3.199 16.097 16.298 1.00 71.06 79 ALA A N 1
ATOM 622 C CA . ALA A 1 79 ? -3.915 17.183 16.949 1.00 71.06 79 ALA A CA 1
ATOM 623 C C . ALA A 1 79 ? -5.393 16.813 17.010 1.00 71.06 79 ALA A C 1
ATOM 625 O O . ALA A 1 79 ? -5.850 16.013 16.188 1.00 71.06 79 ALA A O 1
ATOM 626 N N . CYS A 1 80 ? -6.132 17.426 17.935 1.00 61.84 80 CYS A N 1
ATOM 627 C CA . CYS A 1 80 ? -7.581 17.283 18.016 1.00 61.84 80 CYS A CA 1
ATOM 628 C C . CYS A 1 80 ? -8.210 17.791 16.714 1.00 61.84 80 CYS A C 1
ATOM 630 O O . CYS A 1 80 ? -8.412 18.986 16.501 1.00 61.84 80 CYS A O 1
ATOM 632 N N . CYS A 1 81 ? -8.461 16.869 15.792 1.00 57.88 81 CYS A N 1
ATOM 633 C CA . CYS A 1 81 ? -9.255 17.122 14.611 1.00 57.88 81 CYS A CA 1
ATOM 634 C C . CYS A 1 81 ? -10.728 17.128 15.027 1.00 57.88 81 CYS A C 1
ATOM 636 O O . CYS A 1 81 ? -11.150 16.302 15.833 1.00 57.88 81 CYS A O 1
ATOM 638 N N . ARG A 1 82 ? -11.540 18.032 14.462 1.00 59.88 82 ARG A N 1
ATOM 639 C CA . ARG A 1 82 ? -12.989 18.081 14.752 1.00 59.88 82 ARG A CA 1
ATOM 640 C C . ARG A 1 82 ? -13.688 16.739 14.495 1.00 59.88 82 ARG A C 1
ATOM 642 O O . ARG A 1 82 ? -14.670 16.427 15.160 1.00 59.88 82 ARG A O 1
ATOM 649 N N . SER A 1 83 ? -13.141 15.904 13.605 1.00 58.84 83 SER A N 1
ATOM 650 C CA . SER A 1 83 ? -13.566 14.514 13.391 1.00 58.84 83 SER A CA 1
ATOM 651 C C . SER A 1 83 ? -13.484 13.611 14.621 1.00 58.84 83 SER A C 1
ATOM 653 O O . SER A 1 83 ? -14.028 12.517 14.554 1.00 58.84 83 SER A O 1
ATOM 655 N N . VAL A 1 84 ? -12.839 14.032 15.710 1.00 61.78 84 VAL A N 1
ATOM 656 C CA . VAL A 1 84 ? -12.724 13.292 16.977 1.00 61.78 84 VAL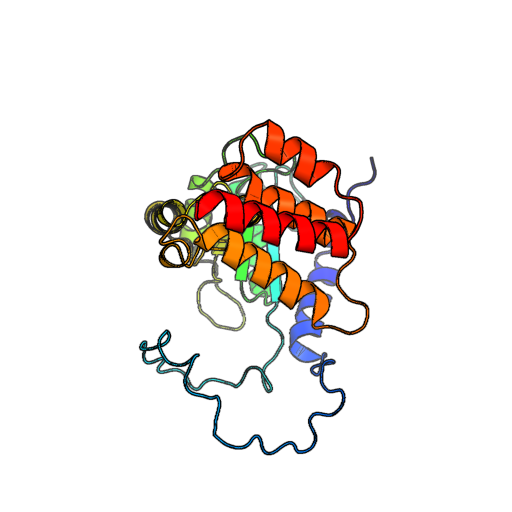 A CA 1
ATOM 657 C C . VAL A 1 84 ? -13.557 13.933 18.108 1.00 61.78 84 VAL A C 1
ATOM 659 O O . VAL A 1 84 ? -13.766 13.317 19.147 1.00 61.78 84 VAL A O 1
ATOM 662 N N . GLY A 1 85 ? -14.172 15.100 17.871 1.00 57.41 85 GLY A N 1
ATOM 663 C CA . GLY A 1 85 ? -14.994 15.831 18.849 1.00 57.41 85 GLY A CA 1
ATOM 664 C C . GLY A 1 85 ? -14.233 16.932 19.601 1.00 57.41 85 GLY A C 1
ATOM 665 O O . GLY A 1 85 ? -13.006 17.001 19.557 1.00 57.41 85 GLY A O 1
ATOM 666 N N . GLU A 1 86 ? -14.966 17.837 20.255 1.00 51.09 86 GLU A N 1
ATOM 667 C CA . GLU A 1 86 ? -14.390 18.870 21.129 1.00 51.09 86 GLU A CA 1
ATOM 668 C C . GLU A 1 86 ? -14.029 18.270 22.503 1.00 51.09 86 GLU A C 1
ATOM 670 O O . GLU A 1 86 ? -14.779 17.464 23.046 1.00 51.09 86 GLU A O 1
ATOM 675 N N . GLY A 1 87 ? -12.868 18.639 23.065 1.00 55.81 87 GLY A N 1
ATOM 676 C CA . GLY A 1 87 ? -12.434 18.215 24.410 1.00 55.81 87 GLY A CA 1
ATOM 677 C C . GLY A 1 87 ? -11.668 16.884 24.503 1.00 55.81 87 GLY A C 1
ATOM 678 O O . GLY A 1 87 ? -11.293 16.471 25.598 1.00 55.81 87 GLY A O 1
ATOM 679 N N . SER A 1 88 ? -11.394 16.211 23.383 1.00 55.16 88 SER A N 1
ATOM 680 C CA . SER A 1 88 ? -10.590 14.981 23.353 1.00 55.16 88 SER A CA 1
ATOM 681 C C . SER A 1 88 ? -9.122 15.237 23.730 1.00 55.16 88 SER A C 1
ATOM 683 O O . SER A 1 88 ? -8.549 16.261 23.364 1.00 55.16 88 SER A O 1
ATOM 685 N N . SER A 1 89 ? -8.496 14.298 24.446 1.00 59.12 89 SER A N 1
ATOM 686 C CA . SER A 1 89 ? -7.078 14.356 24.837 1.00 59.12 89 SER A CA 1
ATOM 687 C C . SER A 1 89 ? -6.137 14.529 23.639 1.00 59.12 89 SER A C 1
ATOM 689 O O . SER A 1 89 ? -6.384 13.936 22.591 1.00 59.12 89 SER A O 1
ATOM 691 N N . CYS A 1 90 ? -4.990 15.191 23.824 1.00 70.00 90 CYS A N 1
ATOM 692 C CA . CYS A 1 90 ? -3.916 15.303 22.820 1.00 70.00 90 CYS A CA 1
ATOM 693 C C . CYS A 1 90 ? -3.162 13.984 22.536 1.00 70.00 90 CYS A C 1
ATOM 695 O O . CYS A 1 90 ? -2.081 14.008 21.953 1.00 70.00 90 CYS A O 1
ATOM 697 N N . ASP A 1 91 ? -3.698 12.850 22.983 1.00 86.19 91 ASP A N 1
ATOM 698 C CA . ASP A 1 91 ? -3.089 11.530 22.883 1.00 86.19 91 ASP A CA 1
ATOM 699 C C . ASP A 1 91 ? -3.381 10.893 21.506 1.00 86.19 91 ASP A C 1
ATOM 701 O O . ASP A 1 91 ? -4.547 10.599 21.207 1.00 86.19 91 ASP A O 1
ATOM 705 N N . PRO A 1 92 ? -2.360 10.672 20.652 1.00 89.00 92 PRO A N 1
ATOM 706 C CA . PRO A 1 92 ? -2.548 10.181 19.289 1.00 89.00 92 PRO A CA 1
ATOM 707 C C . PRO A 1 92 ? -3.308 8.856 19.187 1.00 89.00 92 PRO A C 1
ATOM 709 O O . PRO A 1 92 ? -4.095 8.693 18.248 1.00 89.00 92 PRO A O 1
ATOM 712 N N . ILE A 1 93 ? -3.127 7.921 20.132 1.00 91.69 93 ILE A N 1
ATOM 713 C CA . ILE A 1 93 ? -3.845 6.638 20.079 1.00 91.69 93 ILE A CA 1
ATOM 714 C C . ILE A 1 93 ? -5.341 6.849 20.308 1.00 91.69 93 ILE A C 1
ATOM 716 O O . ILE A 1 93 ? -6.153 6.386 19.509 1.00 91.69 93 ILE A O 1
ATOM 720 N N . LYS A 1 94 ? -5.732 7.641 21.313 1.00 90.12 94 LYS A N 1
ATOM 721 C CA . LYS A 1 94 ? -7.147 7.937 21.597 1.00 90.12 94 LYS A CA 1
ATOM 722 C C . LYS A 1 94 ? -7.826 8.630 20.421 1.00 90.12 94 LYS A C 1
ATOM 724 O O . LYS A 1 94 ? -8.951 8.279 20.068 1.00 90.12 94 LYS A O 1
ATOM 729 N N . LEU A 1 95 ? -7.123 9.566 19.780 1.00 89.44 95 LEU A N 1
ATOM 730 C CA . LEU A 1 95 ? -7.616 10.231 18.575 1.00 89.44 95 LEU A CA 1
ATOM 731 C C . LEU A 1 95 ? -7.808 9.243 17.413 1.00 89.44 95 LEU A C 1
ATOM 733 O O . LEU A 1 95 ? -8.809 9.307 16.698 1.00 89.44 95 LEU A O 1
ATOM 737 N N . THR A 1 96 ? -6.863 8.318 17.235 1.00 92.75 96 THR A N 1
ATOM 738 C CA . THR A 1 96 ? -6.938 7.272 16.205 1.00 92.75 96 THR A CA 1
ATOM 739 C C . THR A 1 96 ? -8.118 6.337 16.458 1.00 92.75 96 THR A C 1
ATOM 741 O O . THR A 1 96 ? -8.925 6.122 15.556 1.00 92.75 96 THR A O 1
ATOM 744 N N . VAL A 1 97 ? -8.257 5.827 17.684 1.00 94.00 97 VAL A N 1
ATOM 745 C CA . VAL A 1 97 ? -9.334 4.915 18.095 1.00 94.00 97 VAL A CA 1
ATOM 746 C C . VAL A 1 97 ? -10.704 5.542 17.866 1.00 94.00 97 VAL A C 1
ATOM 748 O O . VAL A 1 97 ? -11.580 4.902 17.289 1.00 94.00 97 VAL A O 1
ATOM 751 N N . GLU A 1 98 ? -10.895 6.802 18.258 1.00 91.12 98 GLU A N 1
ATOM 752 C CA . GLU A 1 98 ? -12.177 7.485 18.072 1.00 91.12 98 GLU A CA 1
ATOM 753 C C . GLU A 1 98 ? -12.497 7.725 16.589 1.00 91.12 98 GLU A C 1
ATOM 755 O O . GLU A 1 98 ? -13.632 7.516 16.158 1.00 91.12 98 GLU A O 1
ATOM 760 N N . LEU A 1 99 ? -11.498 8.077 15.772 1.00 90.81 99 LEU A N 1
ATOM 761 C CA . LEU A 1 99 ? -11.689 8.194 14.326 1.00 90.81 99 LEU A CA 1
ATOM 762 C C . LEU A 1 99 ? -12.106 6.853 13.699 1.00 90.81 99 LEU A C 1
ATOM 764 O O . LEU A 1 99 ? -13.036 6.812 12.892 1.00 90.81 99 LEU A O 1
ATOM 768 N N . VAL A 1 100 ? -11.454 5.753 14.085 1.00 94.25 100 VAL A N 1
ATOM 769 C CA . VAL A 1 100 ? -11.792 4.409 13.592 1.00 94.25 100 VAL A CA 1
ATOM 770 C C . VAL A 1 100 ? -13.167 3.962 14.080 1.00 94.25 100 VAL A C 1
ATOM 772 O O . VAL A 1 100 ? -13.930 3.415 13.286 1.00 94.25 100 VAL A O 1
ATOM 775 N N . ARG A 1 101 ? -13.538 4.256 15.332 1.00 93.75 101 ARG A N 1
ATOM 776 C CA . ARG A 1 101 ? -14.884 3.988 15.859 1.00 93.75 101 ARG A CA 1
ATOM 777 C C . ARG A 1 101 ? -15.952 4.673 15.015 1.00 93.75 101 ARG A C 1
ATOM 779 O O . ARG A 1 101 ? -16.925 4.030 14.632 1.00 93.75 101 ARG A O 1
ATOM 786 N N . ARG A 1 102 ? -15.761 5.946 14.665 1.00 91.25 102 ARG A N 1
ATOM 787 C CA . ARG A 1 102 ? -16.704 6.672 13.799 1.00 91.25 102 ARG A CA 1
ATOM 788 C C . ARG A 1 102 ? -16.793 6.059 12.407 1.00 91.25 102 ARG A C 1
ATOM 790 O O . ARG A 1 102 ? -17.896 5.863 11.913 1.00 91.25 102 ARG A O 1
ATOM 797 N N . LEU A 1 103 ? -15.661 5.701 11.798 1.00 91.62 103 LEU A N 1
ATOM 798 C CA . LEU A 1 103 ? -15.642 5.028 10.493 1.00 91.62 103 LEU A CA 1
ATOM 799 C C . LEU A 1 103 ? -16.366 3.671 10.527 1.00 91.62 103 LEU A C 1
ATOM 801 O O . LEU A 1 103 ? -17.106 3.349 9.598 1.00 91.62 103 LEU A O 1
ATOM 805 N N . ALA A 1 104 ? -16.206 2.911 11.612 1.00 91.44 104 ALA A N 1
ATOM 806 C CA . ALA A 1 104 ? -16.900 1.644 11.826 1.00 91.44 104 ALA A CA 1
ATOM 807 C C . ALA A 1 104 ? -18.417 1.821 11.995 1.00 91.44 104 ALA A C 1
ATOM 809 O O . ALA A 1 104 ? -19.188 1.007 11.485 1.00 91.44 104 ALA A O 1
ATOM 810 N N . VAL A 1 105 ? -18.847 2.907 12.650 1.00 90.44 105 VAL A N 1
ATOM 811 C CA . VAL A 1 105 ? -20.265 3.284 12.757 1.00 90.44 105 VAL A CA 1
ATOM 812 C C . VAL A 1 105 ? -20.839 3.708 11.409 1.00 90.44 105 VAL A C 1
ATOM 814 O O . VAL A 1 105 ? -21.941 3.303 11.051 1.00 90.44 105 VAL A O 1
ATOM 817 N N . MET A 1 106 ? -20.077 4.471 10.625 1.00 88.69 106 MET A N 1
ATOM 818 C CA . MET A 1 106 ? -20.489 4.907 9.287 1.00 88.69 106 MET A CA 1
ATOM 819 C C . MET A 1 106 ? -20.581 3.747 8.281 1.00 88.69 106 MET A C 1
ATOM 821 O O . MET A 1 106 ? -21.266 3.875 7.267 1.00 88.69 106 MET A O 1
ATOM 825 N N . GLY A 1 107 ? -19.927 2.612 8.554 1.00 86.38 107 GLY A N 1
ATOM 826 C CA . GLY A 1 107 ? -19.994 1.399 7.731 1.00 86.38 107 GLY A CA 1
ATOM 827 C C . GLY A 1 107 ? -18.836 1.218 6.754 1.00 86.38 107 GLY A C 1
ATOM 828 O O . GLY A 1 107 ? -19.033 0.639 5.683 1.00 86.38 107 GLY A O 1
ATOM 829 N N . ALA A 1 108 ? -17.650 1.735 7.088 1.00 90.06 108 ALA A N 1
ATOM 830 C CA . ALA A 1 108 ? -16.425 1.367 6.385 1.00 90.06 108 ALA A CA 1
ATOM 831 C C . ALA A 1 108 ? -16.096 -0.113 6.648 1.00 90.06 108 ALA A C 1
ATOM 833 O O . ALA A 1 108 ? -15.961 -0.515 7.800 1.00 90.06 108 ALA A O 1
ATOM 834 N N . ASP A 1 109 ? -15.912 -0.903 5.590 1.00 89.62 109 ASP A N 1
ATOM 835 C CA . ASP A 1 109 ? -15.673 -2.348 5.683 1.00 89.62 109 ASP A CA 1
ATOM 836 C C . ASP A 1 109 ? -14.300 -2.685 6.280 1.00 89.62 109 ASP A C 1
ATOM 838 O O . ASP A 1 109 ? -14.133 -3.748 6.867 1.00 89.62 109 ASP A O 1
ATOM 842 N N . TRP A 1 110 ? -13.313 -1.797 6.132 1.00 95.12 110 TRP A N 1
ATOM 843 C CA . TRP A 1 110 ? -12.030 -1.862 6.835 1.00 95.12 110 TRP A CA 1
ATOM 844 C C . TRP A 1 110 ? -11.350 -0.493 6.889 1.00 95.12 110 TRP A C 1
ATOM 846 O O . TRP A 1 110 ? -11.648 0.420 6.105 1.00 95.12 110 TRP A O 1
ATOM 856 N N . VAL A 1 111 ? -10.375 -0.369 7.789 1.00 97.06 111 VAL A N 1
ATOM 857 C CA . VAL A 1 111 ? -9.523 0.818 7.897 1.00 97.06 111 VAL A CA 1
ATOM 858 C C . VAL A 1 111 ? -8.071 0.444 7.654 1.00 97.06 111 VAL A C 1
ATOM 860 O O . VAL A 1 111 ? -7.538 -0.478 8.259 1.00 97.06 111 VAL A O 1
ATOM 863 N N . THR A 1 112 ? -7.398 1.191 6.783 1.00 98.44 112 THR A N 1
ATOM 864 C CA . THR A 1 112 ? -5.945 1.128 6.639 1.00 98.44 112 THR A CA 1
ATOM 865 C C . THR A 1 112 ? -5.291 2.253 7.427 1.00 98.44 112 THR A C 1
ATOM 867 O O . THR A 1 112 ? -5.452 3.426 7.082 1.00 98.44 112 THR A O 1
ATOM 870 N N . LEU A 1 113 ? -4.497 1.908 8.439 1.00 98.12 113 LEU A N 1
ATOM 871 C CA . LEU A 1 113 ? -3.678 2.872 9.162 1.00 98.12 113 LEU A CA 1
ATOM 872 C C . LEU A 1 113 ? -2.293 2.942 8.517 1.00 98.12 113 LEU A C 1
ATOM 874 O O . LEU A 1 113 ? -1.482 2.023 8.623 1.00 98.12 113 LEU A O 1
ATOM 878 N N . HIS A 1 114 ? -1.994 4.063 7.862 1.00 97.81 114 HIS A N 1
ATOM 879 C CA . HIS A 1 114 ? -0.610 4.437 7.598 1.00 97.81 114 HIS A CA 1
ATOM 880 C C . HIS A 1 114 ? 0.002 4.833 8.934 1.00 97.81 114 HIS A C 1
ATOM 882 O O . HIS A 1 114 ? -0.327 5.890 9.469 1.00 97.81 114 HIS A O 1
ATOM 888 N N . ALA A 1 115 ? 0.872 3.971 9.458 1.00 96.81 115 ALA A N 1
ATOM 889 C CA . ALA A 1 115 ? 1.490 4.044 10.781 1.00 96.81 115 ALA A CA 1
ATOM 890 C C . ALA A 1 115 ? 2.529 5.177 10.900 1.00 96.81 115 ALA A C 1
ATOM 892 O O . ALA A 1 115 ? 3.624 5.011 11.422 1.00 96.81 115 ALA A O 1
ATOM 893 N N . ARG A 1 116 ? 2.200 6.346 10.357 1.00 95.88 116 ARG A N 1
ATOM 894 C CA . ARG A 1 116 ? 2.959 7.584 10.412 1.00 95.88 116 ARG A CA 1
ATOM 895 C C . ARG A 1 116 ? 2.005 8.750 10.582 1.00 95.88 116 ARG A C 1
ATOM 897 O O . ARG A 1 116 ? 0.879 8.733 10.081 1.00 95.88 116 ARG A O 1
ATOM 904 N N . THR A 1 117 ? 2.491 9.800 11.211 1.00 93.12 117 THR A N 1
ATOM 905 C CA . THR A 1 117 ? 1.823 11.092 11.244 1.00 93.12 117 THR A CA 1
ATOM 906 C C . THR A 1 117 ? 1.915 11.791 9.880 1.00 93.12 117 THR A C 1
ATOM 908 O O . THR A 1 117 ? 2.717 11.415 9.015 1.00 93.12 117 THR A O 1
ATOM 911 N N . PRO A 1 118 ? 1.094 12.820 9.618 1.00 89.75 118 PRO A N 1
ATOM 912 C CA . PRO A 1 118 ? 1.228 13.647 8.420 1.00 89.75 118 PRO A CA 1
ATOM 913 C C . PRO A 1 118 ? 2.607 14.310 8.267 1.00 89.75 118 PRO A C 1
ATOM 915 O O . PRO A 1 118 ? 3.074 14.474 7.143 1.00 89.75 118 PRO A O 1
ATOM 918 N N . GLN A 1 119 ? 3.255 14.668 9.378 1.00 88.62 119 GLN A N 1
ATOM 919 C CA . GLN A 1 119 ? 4.542 15.370 9.413 1.00 88.62 119 GLN A CA 1
ATOM 920 C C . GLN A 1 119 ? 5.731 14.424 9.211 1.00 88.62 119 GLN A C 1
ATOM 922 O O . GLN A 1 119 ? 6.774 14.849 8.712 1.00 88.62 119 GLN A O 1
ATOM 927 N N . GLN A 1 120 ? 5.575 13.148 9.572 1.00 91.50 120 GLN A N 1
ATOM 928 C CA . GLN A 1 120 ? 6.595 12.132 9.341 1.00 91.50 120 GLN A CA 1
ATOM 929 C C . GLN A 1 120 ? 6.797 11.884 7.843 1.00 91.50 120 GLN A C 1
ATOM 931 O O . GLN A 1 120 ? 5.856 11.691 7.057 1.00 91.50 120 GLN A O 1
ATOM 936 N N . ARG A 1 121 ? 8.068 11.869 7.448 1.00 90.31 121 ARG A N 1
ATOM 937 C CA . ARG A 1 121 ? 8.524 11.546 6.102 1.00 90.31 121 ARG A CA 1
ATOM 938 C C . ARG A 1 121 ? 8.647 10.037 5.941 1.00 90.31 121 ARG A C 1
ATOM 940 O O . ARG A 1 121 ? 8.644 9.257 6.885 1.00 90.31 121 ARG A O 1
ATOM 947 N N . SER A 1 122 ? 8.825 9.618 4.697 1.00 86.88 122 SER A N 1
ATOM 948 C CA . SER A 1 122 ? 8.979 8.212 4.323 1.00 86.88 122 SER A CA 1
ATOM 949 C C . SER A 1 122 ? 10.262 7.546 4.846 1.00 86.88 122 SER A C 1
ATOM 951 O O . SER A 1 122 ? 10.377 6.325 4.750 1.00 86.88 122 SER A O 1
ATOM 953 N N . ARG A 1 123 ? 11.223 8.348 5.328 1.00 90.38 123 ARG A N 1
ATOM 954 C CA . ARG A 1 123 ? 12.470 7.911 5.976 1.00 90.38 123 ARG A CA 1
ATOM 955 C C . ARG A 1 123 ? 12.331 7.699 7.485 1.00 90.38 123 ARG A C 1
ATOM 957 O O . ARG A 1 123 ? 13.185 7.057 8.072 1.00 90.38 123 ARG A O 1
ATOM 964 N N . ASP A 1 124 ? 11.303 8.281 8.099 1.00 94.69 124 ASP A N 1
ATOM 965 C CA . ASP A 1 124 ? 11.043 8.116 9.528 1.00 94.69 124 ASP A CA 1
ATOM 966 C C . ASP A 1 124 ? 10.303 6.793 9.726 1.00 94.69 124 ASP A C 1
ATOM 968 O O . ASP A 1 124 ? 9.453 6.465 8.897 1.00 94.69 124 ASP A O 1
ATOM 972 N N . SER A 1 125 ? 10.605 6.036 10.778 1.00 95.88 125 SER A N 1
ATOM 973 C CA . SER A 1 125 ? 10.020 4.707 11.000 1.00 95.88 125 SER A CA 1
ATOM 974 C C . SER A 1 125 ? 8.505 4.754 11.214 1.00 95.88 125 SER A C 1
ATOM 976 O O . SER A 1 125 ? 7.972 5.670 11.846 1.00 95.88 125 SER A O 1
ATOM 978 N N . ALA A 1 126 ? 7.804 3.757 10.681 1.00 96.94 126 ALA A N 1
ATOM 979 C CA . ALA A 1 126 ? 6.396 3.519 10.944 1.00 96.94 126 ALA A CA 1
ATOM 980 C C . ALA A 1 126 ? 6.197 2.954 12.361 1.00 96.94 126 ALA A C 1
ATOM 982 O O . ALA A 1 126 ? 6.886 2.023 12.767 1.00 96.94 126 ALA A O 1
ATOM 983 N N . SER A 1 127 ? 5.236 3.492 13.112 1.00 96.94 127 SER A N 1
ATOM 984 C CA . SER A 1 127 ? 4.907 3.026 14.461 1.00 96.94 127 SER A CA 1
ATOM 985 C C . SER A 1 127 ? 3.967 1.820 14.408 1.00 96.94 127 SER A C 1
ATOM 987 O O . SER A 1 127 ? 2.745 1.972 14.417 1.00 96.94 127 SER A O 1
ATOM 989 N N . TRP A 1 128 ? 4.529 0.614 14.322 1.00 98.00 128 TRP A N 1
ATOM 990 C CA . TRP A 1 128 ? 3.756 -0.635 14.350 1.00 98.00 128 TRP A CA 1
ATOM 991 C C . TRP A 1 128 ? 3.059 -0.859 15.701 1.00 98.00 128 TRP A C 1
ATOM 993 O O . TRP A 1 128 ? 1.926 -1.332 15.716 1.00 98.00 128 TRP A O 1
ATOM 1003 N N . ASN A 1 129 ? 3.648 -0.394 16.808 1.00 97.62 129 ASN A N 1
ATOM 1004 C CA . ASN A 1 129 ? 3.020 -0.430 18.137 1.00 97.62 129 ASN A CA 1
ATOM 1005 C C . ASN A 1 129 ? 1.664 0.299 18.156 1.00 97.62 129 ASN A C 1
ATOM 1007 O O . ASN A 1 129 ? 0.696 -0.213 18.701 1.00 97.62 129 ASN A O 1
ATOM 1011 N N . MET A 1 130 ? 1.547 1.441 17.467 1.00 96.50 130 MET A N 1
ATOM 1012 C CA . MET A 1 130 ? 0.268 2.159 17.338 1.00 96.50 130 MET A CA 1
ATOM 1013 C C . MET A 1 130 ? -0.800 1.320 16.616 1.00 96.50 130 MET A C 1
ATOM 1015 O O . MET A 1 130 ? -1.990 1.444 16.895 1.00 96.50 130 MET A O 1
ATOM 1019 N N . VAL A 1 131 ? -0.390 0.481 15.658 1.00 98.31 131 VAL A N 1
ATOM 1020 C CA . VAL A 1 131 ? -1.306 -0.429 14.955 1.00 98.31 131 VAL A CA 1
ATOM 1021 C C . VAL A 1 131 ? -1.753 -1.547 15.889 1.00 98.31 131 VAL A C 1
ATOM 1023 O O . VAL A 1 131 ? -2.942 -1.848 15.911 1.00 98.31 131 VAL A O 1
ATOM 1026 N N . GLN A 1 132 ? -0.831 -2.109 16.674 1.00 98.56 132 GLN A N 1
ATOM 1027 C CA . GLN A 1 132 ? -1.138 -3.118 17.688 1.00 98.56 132 GLN A CA 1
ATOM 1028 C C . GLN A 1 132 ? -2.161 -2.595 18.702 1.00 98.56 132 GLN A C 1
ATOM 1030 O O . GLN A 1 132 ? -3.231 -3.179 18.851 1.00 98.56 132 GLN A O 1
ATOM 1035 N N . GLU A 1 133 ? -1.893 -1.433 19.305 1.00 97.88 133 GLU A N 1
ATOM 1036 C CA . GLU A 1 133 ? -2.802 -0.794 20.266 1.00 97.88 133 GLU A CA 1
ATOM 1037 C C . GLU A 1 133 ? -4.201 -0.553 19.669 1.00 97.88 133 GLU A C 1
ATOM 1039 O O . GLU A 1 133 ? -5.220 -0.739 20.337 1.00 97.88 133 GLU A O 1
ATOM 1044 N N . LEU A 1 134 ? -4.274 -0.171 18.388 1.00 98.00 134 LEU A N 1
ATOM 1045 C CA . LEU A 1 134 ? -5.543 0.015 17.686 1.00 98.00 134 LEU A CA 1
ATOM 1046 C C . LEU A 1 134 ? -6.285 -1.310 17.436 1.00 98.00 134 LEU A C 1
ATOM 1048 O O . LEU A 1 134 ? -7.510 -1.347 17.562 1.00 98.00 134 LEU A O 1
ATOM 1052 N N . VAL A 1 135 ? -5.573 -2.378 17.069 1.00 98.12 135 VAL A N 1
ATOM 1053 C CA . VAL A 1 135 ? -6.147 -3.723 16.888 1.00 98.12 135 VAL A CA 1
ATOM 1054 C C . VAL A 1 135 ? -6.714 -4.240 18.212 1.00 98.12 135 VAL A C 1
ATOM 1056 O O . VAL A 1 135 ? -7.855 -4.709 18.250 1.00 98.12 135 VAL A O 1
ATOM 1059 N N . ASP A 1 136 ? -5.975 -4.068 19.309 1.00 98.12 136 ASP A N 1
ATOM 1060 C CA . ASP A 1 136 ? -6.361 -4.524 20.649 1.00 98.12 136 ASP A CA 1
ATOM 1061 C C . ASP A 1 136 ? -7.638 -3.849 21.175 1.00 98.12 136 ASP A C 1
ATOM 1063 O O . ASP A 1 136 ? -8.355 -4.421 22.002 1.00 98.12 136 ASP A O 1
ATOM 1067 N N . CYS A 1 137 ? -7.989 -2.671 20.645 1.00 97.19 137 CYS A N 1
ATOM 1068 C CA . CYS A 1 137 ? -9.232 -1.975 20.979 1.00 97.19 137 CYS A CA 1
ATOM 1069 C C . CYS A 1 137 ? -10.505 -2.700 20.502 1.00 97.19 137 CYS A C 1
ATOM 1071 O O . CYS A 1 137 ? -11.588 -2.349 20.975 1.00 97.19 137 CYS A O 1
ATOM 1073 N N . LYS A 1 138 ? -10.407 -3.664 19.567 1.00 96.31 138 LYS A N 1
ATOM 1074 C CA . LYS A 1 138 ? -11.532 -4.501 19.085 1.00 96.31 138 LYS A CA 1
ATOM 1075 C C . LYS A 1 138 ? -12.796 -3.692 18.765 1.00 96.31 138 LYS A C 1
ATOM 1077 O O . LYS A 1 138 ? -13.889 -3.924 19.287 1.00 96.31 138 LYS A O 1
ATOM 1082 N N . ILE A 1 139 ? -12.618 -2.665 17.934 1.00 96.19 139 ILE A N 1
ATOM 1083 C CA . ILE A 1 139 ? -13.683 -1.729 17.565 1.00 96.19 139 ILE A CA 1
ATOM 1084 C C . ILE A 1 139 ? -14.734 -2.469 16.731 1.00 96.19 139 ILE A C 1
ATOM 1086 O O . ILE A 1 139 ? -14.427 -2.990 15.663 1.00 96.19 139 ILE A O 1
ATOM 1090 N N . LYS A 1 140 ? -15.987 -2.488 17.195 1.00 93.75 140 LYS A N 1
ATOM 1091 C CA . LYS A 1 140 ? -17.088 -3.193 16.524 1.00 93.75 140 LYS A CA 1
ATOM 1092 C C . LYS A 1 140 ? -17.588 -2.449 15.288 1.00 93.75 140 LYS A C 1
ATOM 1094 O O . LYS A 1 140 ? -17.833 -1.245 15.335 1.00 93.75 140 LYS A O 1
ATOM 1099 N N . HIS A 1 141 ? -17.800 -3.187 14.203 1.00 90.19 141 HIS A N 1
ATOM 1100 C CA . HIS A 1 141 ? -18.446 -2.709 12.988 1.00 90.19 141 HIS A CA 1
ATOM 1101 C C . HIS A 1 141 ? -19.969 -2.709 13.159 1.00 90.19 141 HIS A C 1
ATOM 1103 O O . HIS A 1 141 ? -20.572 -3.764 13.384 1.00 90.19 141 HIS A O 1
ATOM 1109 N N . SER A 1 142 ? -20.614 -1.549 13.001 1.00 81.69 142 SER A N 1
ATOM 1110 C CA . SER A 1 142 ? -22.037 -1.384 13.340 1.00 81.69 142 SER A CA 1
ATOM 1111 C C . SER A 1 142 ? -22.995 -2.248 12.521 1.00 81.69 142 SER A C 1
ATOM 1113 O O . SER A 1 142 ? -24.067 -2.583 13.013 1.00 81.69 142 SER A O 1
ATOM 1115 N N . TYR A 1 143 ? -22.613 -2.653 11.308 1.00 75.12 143 TYR A N 1
ATOM 1116 C CA . TYR A 1 143 ? -23.470 -3.480 10.446 1.00 75.12 143 TYR A CA 1
ATOM 1117 C C . TYR A 1 143 ? -23.185 -4.981 10.522 1.00 75.12 143 TYR A C 1
ATOM 1119 O O . TYR A 1 143 ? -24.030 -5.773 10.123 1.00 75.12 143 TYR A O 1
ATOM 1127 N N . LEU A 1 144 ? -21.989 -5.380 10.967 1.00 74.88 144 LEU A N 1
ATOM 1128 C CA . LEU A 1 144 ? -21.543 -6.781 10.894 1.00 74.88 144 LEU A CA 1
ATOM 1129 C C . LEU A 1 144 ? -21.458 -7.438 12.275 1.00 74.88 144 LEU A C 1
ATOM 1131 O O . LEU A 1 144 ? -21.397 -8.660 12.360 1.00 74.88 144 LEU A O 1
ATOM 1135 N N . GLY A 1 145 ? -21.418 -6.652 13.357 1.00 77.69 145 GLY A N 1
ATOM 1136 C CA . GLY A 1 145 ? -21.255 -7.156 14.726 1.00 77.69 145 GLY A CA 1
ATOM 1137 C C . GLY A 1 145 ? -19.858 -7.716 15.037 1.00 77.69 145 GLY A C 1
ATOM 1138 O O . GLY A 1 145 ? -19.532 -7.950 16.200 1.00 77.69 145 GLY A O 1
ATOM 1139 N N . THR A 1 146 ? -19.013 -7.898 14.021 1.00 86.88 146 THR A N 1
ATOM 1140 C CA . THR A 1 146 ? -17.601 -8.277 14.138 1.00 86.88 146 THR A CA 1
ATOM 1141 C C . THR A 1 146 ? -16.714 -7.061 14.395 1.00 86.88 146 THR A C 1
ATOM 1143 O O . THR A 1 146 ? -17.151 -5.917 14.256 1.00 86.88 146 THR A O 1
ATOM 1146 N N . ASP A 1 147 ? -15.453 -7.297 14.755 1.00 92.38 147 ASP A N 1
ATOM 1147 C CA . ASP A 1 147 ? -14.451 -6.228 14.811 1.00 92.38 147 ASP A CA 1
ATOM 1148 C C . ASP A 1 147 ? -14.173 -5.702 13.395 1.00 92.38 147 ASP A C 1
ATOM 1150 O O . ASP A 1 147 ? -14.184 -6.471 12.428 1.00 92.38 147 ASP A O 1
ATOM 1154 N N . ILE A 1 148 ? -13.966 -4.390 13.254 1.00 94.81 148 ILE A N 1
ATOM 1155 C CA . ILE A 1 148 ? -13.564 -3.796 11.979 1.00 94.81 148 ILE A CA 1
ATOM 1156 C C . ILE A 1 148 ? -12.118 -4.216 11.655 1.00 94.81 148 ILE A C 1
ATOM 1158 O O . ILE A 1 148 ? -11.224 -4.007 12.481 1.00 94.81 148 ILE A O 1
ATOM 1162 N N . PRO A 1 149 ? -11.844 -4.775 10.463 1.00 97.50 149 PRO A N 1
ATOM 1163 C CA . PRO A 1 149 ? -10.488 -5.125 10.069 1.00 97.50 149 PRO A CA 1
ATOM 1164 C C . PRO A 1 149 ? -9.577 -3.894 10.000 1.00 97.50 149 PRO A C 1
ATOM 1166 O O . PRO A 1 149 ? -9.900 -2.881 9.369 1.00 97.50 149 PRO A O 1
ATOM 1169 N N . ILE A 1 150 ? -8.402 -4.012 10.616 1.00 98.31 150 ILE A N 1
ATOM 1170 C CA . ILE A 1 150 ? -7.337 -3.004 10.590 1.00 98.31 150 ILE A CA 1
ATOM 1171 C C . ILE A 1 150 ? -6.203 -3.493 9.693 1.00 98.31 150 ILE A C 1
ATOM 1173 O O . ILE A 1 150 ? -5.619 -4.545 9.946 1.00 98.31 150 ILE A O 1
ATOM 1177 N N . ILE A 1 151 ? -5.885 -2.713 8.663 1.00 98.56 151 ILE A N 1
ATOM 1178 C CA . ILE A 1 151 ? -4.824 -2.989 7.692 1.00 98.56 151 ILE A CA 1
ATOM 1179 C C . ILE A 1 151 ? -3.624 -2.088 7.988 1.00 98.56 151 ILE A C 1
ATOM 1181 O O . ILE A 1 151 ? -3.754 -0.861 8.032 1.00 98.56 151 ILE A O 1
ATOM 1185 N N . LEU A 1 152 ? -2.443 -2.677 8.150 1.00 98.56 152 LEU A N 1
ATOM 1186 C CA . LEU A 1 152 ? -1.208 -1.937 8.387 1.00 98.56 152 LEU A CA 1
ATOM 1187 C C . LEU A 1 152 ? -0.662 -1.366 7.075 1.00 98.56 152 LEU A C 1
ATOM 1189 O O . LEU A 1 152 ? -0.525 -2.070 6.077 1.00 98.56 152 LEU A O 1
ATOM 1193 N N . ASN A 1 153 ? -0.288 -0.088 7.066 1.00 98.44 153 ASN A N 1
ATOM 1194 C CA . ASN A 1 153 ? 0.501 0.507 5.990 1.00 98.44 153 ASN A CA 1
ATOM 1195 C C . ASN A 1 153 ? 1.756 1.183 6.549 1.00 98.44 153 ASN A C 1
ATOM 1197 O O . ASN A 1 153 ? 1.684 2.038 7.431 1.00 98.44 153 ASN A O 1
ATOM 1201 N N . GLY A 1 154 ? 2.905 0.866 5.956 1.00 96.50 154 GLY A N 1
ATOM 1202 C CA . GLY A 1 154 ? 4.194 1.452 6.312 1.00 96.50 154 GLY A CA 1
ATOM 1203 C C . GLY A 1 154 ? 5.221 0.389 6.681 1.00 96.50 154 GLY A C 1
ATOM 1204 O O . GLY A 1 154 ? 4.960 -0.461 7.515 1.00 96.50 154 GLY A O 1
ATOM 1205 N N . ASP A 1 155 ? 6.393 0.496 6.063 1.00 96.25 155 ASP A N 1
ATOM 1206 C CA . ASP A 1 155 ? 7.616 -0.265 6.374 1.00 96.25 155 ASP A CA 1
ATOM 1207 C C . ASP A 1 155 ? 7.512 -1.777 6.193 1.00 96.25 155 ASP A C 1
ATOM 1209 O O . ASP A 1 155 ? 8.238 -2.545 6.802 1.00 96.25 155 ASP A O 1
ATOM 1213 N N . VAL A 1 156 ? 6.648 -2.179 5.263 1.00 96.94 156 VAL A N 1
ATOM 1214 C CA . VAL A 1 156 ? 6.636 -3.515 4.669 1.00 96.94 156 VAL A CA 1
ATOM 1215 C C . VAL A 1 156 ? 7.356 -3.421 3.325 1.00 96.94 156 VAL A C 1
ATOM 1217 O O . VAL A 1 156 ? 6.862 -2.755 2.403 1.00 96.94 156 VAL A O 1
ATOM 1220 N N . HIS A 1 157 ? 8.544 -4.017 3.235 1.00 95.19 157 HIS A N 1
ATOM 1221 C CA . HIS A 1 157 ? 9.437 -3.939 2.077 1.00 95.19 157 HIS A CA 1
ATOM 1222 C C . HIS A 1 157 ? 9.544 -5.258 1.315 1.00 95.19 157 HIS A C 1
ATOM 1224 O O . HIS A 1 157 ? 9.740 -5.242 0.102 1.00 95.19 157 HIS A O 1
ATOM 1230 N N . GLU A 1 158 ? 9.355 -6.376 2.001 1.00 94.50 158 GLU A N 1
ATOM 1231 C CA . GLU A 1 158 ? 9.344 -7.716 1.423 1.00 94.50 158 GLU A CA 1
ATOM 1232 C C . GLU A 1 158 ? 8.234 -8.580 2.035 1.00 94.50 158 GLU A C 1
ATOM 1234 O O . GLU A 1 158 ? 7.554 -8.175 2.980 1.00 94.50 158 GLU A O 1
ATOM 1239 N N . LEU A 1 159 ? 8.030 -9.787 1.498 1.00 95.00 159 LEU A N 1
ATOM 1240 C CA . LEU A 1 159 ? 6.970 -10.677 1.976 1.00 95.00 159 LEU A CA 1
ATOM 1241 C C . LEU A 1 159 ? 7.141 -11.049 3.458 1.00 95.00 159 LEU A C 1
ATOM 1243 O O . LEU A 1 159 ? 6.152 -11.131 4.181 1.00 95.00 159 LEU A O 1
ATOM 1247 N N . LYS A 1 160 ? 8.382 -11.226 3.933 1.00 96.31 160 LYS A N 1
ATOM 1248 C CA . LYS A 1 160 ? 8.646 -11.541 5.347 1.00 96.31 160 LYS A CA 1
ATOM 1249 C C . LYS A 1 160 ? 8.155 -10.430 6.278 1.00 96.31 160 LYS A C 1
ATOM 1251 O O . LYS A 1 160 ? 7.633 -10.721 7.349 1.00 96.31 160 LYS A O 1
ATOM 1256 N N . ASP A 1 161 ? 8.279 -9.171 5.857 1.00 97.06 161 ASP A N 1
ATOM 1257 C CA . ASP A 1 161 ? 7.841 -8.032 6.662 1.00 97.06 161 ASP A CA 1
ATOM 1258 C C . ASP A 1 161 ? 6.320 -8.028 6.809 1.00 97.06 161 ASP A C 1
ATOM 1260 O O . ASP A 1 161 ? 5.809 -7.579 7.827 1.00 97.06 161 ASP A O 1
ATOM 1264 N N . ALA A 1 162 ? 5.587 -8.549 5.817 1.00 96.38 162 ALA A N 1
ATOM 1265 C CA . ALA A 1 162 ? 4.138 -8.692 5.901 1.00 96.38 162 ALA A CA 1
ATOM 1266 C C . ALA A 1 162 ? 3.729 -9.711 6.977 1.00 96.38 162 ALA A C 1
ATOM 1268 O O . ALA A 1 162 ? 2.801 -9.447 7.742 1.00 96.38 162 ALA A O 1
ATOM 1269 N N . TYR A 1 163 ? 4.440 -10.840 7.063 1.00 96.75 163 TYR A N 1
ATOM 1270 C CA . TYR A 1 163 ? 4.229 -11.827 8.126 1.00 96.75 163 TYR A CA 1
ATOM 1271 C C . TYR A 1 163 ? 4.617 -11.262 9.494 1.00 96.75 163 TYR A C 1
ATOM 1273 O O . TYR A 1 163 ? 3.810 -11.303 10.417 1.00 96.75 163 TYR A O 1
ATOM 1281 N N . CYS A 1 164 ? 5.787 -10.627 9.597 1.00 98.00 164 CYS A N 1
ATOM 1282 C CA . CYS A 1 164 ? 6.239 -9.974 10.827 1.00 98.00 164 CYS A CA 1
ATOM 1283 C C . CYS A 1 164 ? 5.254 -8.888 11.296 1.00 98.00 164 CYS A C 1
ATOM 1285 O O . CYS A 1 164 ? 4.931 -8.800 12.479 1.00 98.00 164 CYS A O 1
ATOM 1287 N N . ALA A 1 165 ? 4.710 -8.087 10.376 1.00 97.94 165 ALA A N 1
ATOM 1288 C CA . ALA A 1 165 ? 3.683 -7.095 10.680 1.00 97.94 165 ALA A CA 1
ATOM 1289 C C . ALA A 1 165 ? 2.427 -7.740 11.284 1.00 97.94 165 ALA A C 1
ATOM 1291 O O . ALA A 1 165 ? 1.881 -7.218 12.256 1.00 97.94 165 ALA A O 1
ATOM 1292 N N . HIS A 1 166 ? 1.973 -8.873 10.742 1.00 97.06 166 HIS A N 1
ATOM 1293 C CA . HIS A 1 166 ? 0.848 -9.615 11.308 1.00 97.06 166 HIS A CA 1
ATOM 1294 C C . HIS A 1 166 ? 1.175 -10.170 12.701 1.00 97.06 166 HIS A C 1
ATOM 1296 O O . HIS A 1 166 ? 0.419 -9.927 13.636 1.00 97.06 166 HIS A O 1
ATOM 1302 N N . GLU A 1 167 ? 2.318 -10.841 12.860 1.00 98.19 167 GLU A N 1
ATOM 1303 C CA . GLU A 1 167 ? 2.742 -11.455 14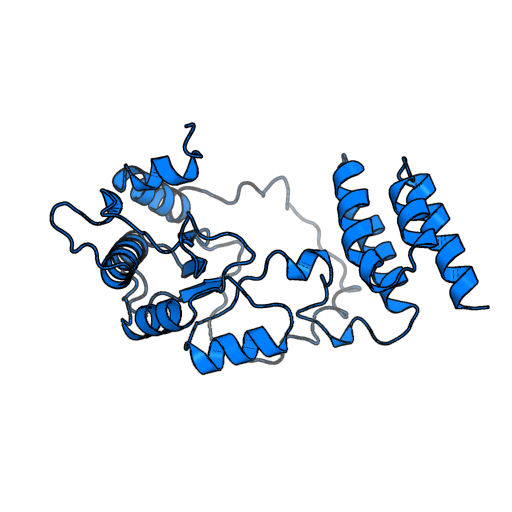.126 1.00 98.19 167 GLU A CA 1
ATOM 1304 C C . GLU A 1 167 ? 2.923 -10.431 15.255 1.00 98.19 167 GLU A C 1
ATOM 1306 O O . GLU A 1 167 ? 2.531 -10.679 16.391 1.00 98.19 167 GLU A O 1
ATOM 1311 N N . THR A 1 168 ? 3.498 -9.268 14.946 1.00 97.94 168 THR A N 1
ATOM 1312 C CA . THR A 1 168 ? 3.817 -8.239 15.949 1.00 97.94 168 THR A CA 1
ATOM 1313 C C . THR A 1 168 ? 2.630 -7.353 16.308 1.00 97.94 168 THR A C 1
ATOM 1315 O O . THR A 1 168 ? 2.549 -6.885 17.440 1.00 97.94 168 THR A O 1
ATOM 1318 N N . THR A 1 169 ? 1.713 -7.100 15.369 1.00 98.44 169 THR A N 1
ATOM 1319 C CA . THR A 1 169 ? 0.618 -6.132 15.574 1.00 98.44 169 THR A CA 1
ATOM 1320 C C . THR A 1 169 ? -0.771 -6.749 15.631 1.00 98.44 169 THR A C 1
ATOM 1322 O O . THR A 1 169 ? -1.724 -6.061 15.983 1.00 98.44 169 THR A O 1
ATOM 1325 N N . GLY A 1 170 ? -0.932 -8.006 15.217 1.00 98.12 170 GLY A N 1
ATOM 1326 C CA . GLY A 1 170 ? -2.246 -8.623 15.038 1.00 98.12 170 GLY A CA 1
ATOM 1327 C C . GLY A 1 170 ? -3.078 -8.004 13.906 1.00 98.12 170 GLY A C 1
ATOM 1328 O O . GLY A 1 170 ? -4.276 -8.268 13.817 1.00 98.12 170 GLY A O 1
ATOM 1329 N N . CYS A 1 171 ? -2.494 -7.162 13.040 1.00 98.00 171 CYS A N 1
ATOM 1330 C CA . CYS A 1 171 ? -3.234 -6.542 11.940 1.00 98.00 171 CYS A CA 1
ATOM 1331 C C . CYS A 1 171 ? -3.862 -7.592 11.005 1.00 98.00 171 CYS A C 1
ATOM 1333 O O . CYS A 1 171 ? -3.316 -8.670 10.777 1.00 98.00 171 CYS A O 1
ATOM 1335 N N . HIS A 1 172 ? -5.008 -7.259 10.416 1.00 97.56 172 HIS A N 1
ATOM 1336 C CA . HIS A 1 172 ? -5.806 -8.171 9.586 1.00 97.56 172 HIS A CA 1
ATOM 1337 C C . HIS A 1 172 ? -5.315 -8.235 8.130 1.00 97.56 172 HIS A C 1
ATOM 1339 O O . HIS A 1 172 ? -5.892 -8.927 7.294 1.00 97.56 172 HIS A O 1
ATOM 1345 N N . GLY A 1 173 ? -4.265 -7.480 7.810 1.00 96.75 173 GLY A N 1
ATOM 1346 C CA . GLY A 1 173 ? -3.618 -7.457 6.510 1.00 96.75 173 GLY A CA 1
ATOM 1347 C C . GLY A 1 173 ? -2.640 -6.295 6.393 1.00 96.75 173 GLY A C 1
ATOM 1348 O O . GLY A 1 173 ? -2.587 -5.409 7.248 1.00 96.75 173 GLY A O 1
ATOM 1349 N N . VAL A 1 174 ? -1.893 -6.270 5.291 1.00 97.75 174 VAL A N 1
ATOM 1350 C CA . VAL A 1 174 ? -0.936 -5.202 4.988 1.00 97.75 174 VAL A CA 1
ATOM 1351 C C . VAL A 1 174 ? -1.255 -4.530 3.658 1.00 97.75 174 VAL A C 1
ATOM 1353 O O . VAL A 1 174 ? -1.674 -5.164 2.693 1.00 97.75 174 VAL A O 1
ATOM 1356 N N . MET A 1 175 ? -1.015 -3.227 3.588 1.00 97.75 175 MET A N 1
ATOM 1357 C CA . MET A 1 175 ? -1.011 -2.457 2.352 1.00 97.75 175 MET A CA 1
ATOM 1358 C C . MET A 1 175 ? 0.418 -2.007 2.076 1.00 97.75 175 MET A C 1
ATOM 1360 O O . MET A 1 175 ? 1.022 -1.293 2.881 1.00 97.75 175 MET A O 1
ATOM 1364 N N . VAL A 1 176 ? 0.937 -2.357 0.904 1.00 96.62 176 VAL A N 1
ATOM 1365 C CA . VAL A 1 176 ? 2.286 -1.989 0.465 1.00 96.62 176 VAL A CA 1
ATOM 1366 C C . VAL A 1 176 ? 2.198 -0.935 -0.634 1.00 96.62 176 VAL A C 1
ATOM 1368 O O . VAL A 1 176 ? 1.310 -0.973 -1.477 1.00 96.62 176 VAL A O 1
ATOM 1371 N N . GLY A 1 177 ? 3.099 0.047 -0.592 1.00 93.31 177 GLY A N 1
ATOM 1372 C CA . GLY A 1 177 ? 3.206 1.095 -1.611 1.00 93.31 177 GLY A CA 1
ATOM 1373 C C . GLY A 1 177 ? 4.552 1.030 -2.320 1.00 93.31 177 GLY A C 1
ATOM 1374 O O . GLY A 1 177 ? 4.735 0.273 -3.260 1.00 93.31 177 GLY A O 1
ATOM 1375 N N . ARG A 1 178 ? 5.522 1.807 -1.824 1.00 92.94 178 ARG A N 1
ATOM 1376 C CA . ARG A 1 178 ? 6.840 2.015 -2.455 1.00 92.94 178 ARG A CA 1
ATOM 1377 C C . ARG A 1 178 ? 7.573 0.735 -2.870 1.00 92.94 178 ARG A C 1
ATOM 1379 O O . ARG A 1 178 ? 8.203 0.740 -3.918 1.00 92.94 178 ARG A O 1
ATOM 1386 N N . ALA A 1 179 ? 7.516 -0.329 -2.070 1.00 94.25 179 ALA A N 1
ATOM 1387 C CA . ALA A 1 179 ? 8.234 -1.564 -2.382 1.00 94.25 179 ALA A CA 1
ATOM 1388 C C . ALA A 1 179 ? 7.709 -2.248 -3.657 1.00 94.25 179 ALA A C 1
ATOM 1390 O O . ALA A 1 179 ? 8.506 -2.755 -4.439 1.00 94.25 179 ALA A O 1
ATOM 1391 N N . LEU A 1 180 ? 6.403 -2.152 -3.939 1.00 94.88 180 LEU A N 1
ATOM 1392 C CA . LEU A 1 180 ? 5.802 -2.709 -5.157 1.00 94.88 180 LEU A CA 1
ATOM 1393 C C . LEU A 1 180 ? 6.261 -2.004 -6.438 1.00 94.88 180 LEU A C 1
ATOM 1395 O O . LEU A 1 180 ? 6.177 -2.596 -7.507 1.00 94.88 180 LEU A O 1
ATOM 1399 N N . LEU A 1 181 ? 6.774 -0.770 -6.350 1.00 93.69 181 LEU A N 1
ATOM 1400 C CA . LEU A 1 181 ? 7.328 -0.080 -7.520 1.00 93.69 181 LEU A CA 1
ATOM 1401 C C . LEU A 1 181 ? 8.563 -0.812 -8.058 1.00 93.69 181 LEU A C 1
ATOM 1403 O O . LEU A 1 181 ? 8.729 -0.912 -9.268 1.00 93.69 181 LEU A O 1
ATOM 1407 N N . LYS A 1 182 ? 9.395 -1.347 -7.155 1.00 92.31 182 LYS A N 1
ATOM 1408 C CA . LYS A 1 182 ? 10.615 -2.097 -7.490 1.00 92.31 182 LYS A CA 1
ATOM 1409 C C . LYS A 1 182 ? 10.362 -3.595 -7.629 1.00 92.31 182 LYS A C 1
ATOM 1411 O O . LYS A 1 182 ? 10.925 -4.248 -8.499 1.00 92.31 182 LYS A O 1
ATOM 1416 N N . SER A 1 183 ? 9.491 -4.123 -6.777 1.00 92.62 183 SER A N 1
ATOM 1417 C CA . SER A 1 183 ? 9.192 -5.548 -6.678 1.00 92.62 183 SER A CA 1
ATOM 1418 C C . SER A 1 183 ? 7.683 -5.762 -6.779 1.00 92.62 183 SER A C 1
ATOM 1420 O O . SER A 1 183 ? 7.038 -6.064 -5.776 1.00 92.62 183 SER A O 1
ATOM 1422 N N . PRO A 1 184 ? 7.070 -5.622 -7.969 1.00 92.94 184 PRO A N 1
ATOM 1423 C CA . PRO A 1 184 ? 5.631 -5.864 -8.130 1.00 92.94 184 PRO A CA 1
ATOM 1424 C C . PRO A 1 184 ? 5.256 -7.333 -7.853 1.00 92.94 184 PRO A C 1
ATOM 1426 O O . PRO A 1 184 ? 4.106 -7.637 -7.555 1.00 92.94 184 PRO A O 1
ATOM 1429 N N . TYR A 1 185 ? 6.243 -8.231 -7.872 1.00 91.88 185 TYR A N 1
ATOM 1430 C CA . TYR A 1 185 ? 6.148 -9.636 -7.480 1.00 91.88 185 TYR A CA 1
ATOM 1431 C C . TYR A 1 185 ? 6.269 -9.876 -5.963 1.00 91.88 185 TYR A C 1
ATOM 1433 O O . TYR A 1 185 ? 6.376 -11.024 -5.550 1.00 91.88 185 TYR A O 1
ATOM 1441 N N . LEU A 1 186 ? 6.262 -8.843 -5.108 1.00 93.38 186 LEU A N 1
ATOM 1442 C CA . LEU A 1 186 ? 6.482 -8.980 -3.655 1.00 93.38 186 LEU A CA 1
ATOM 1443 C C . LEU A 1 186 ? 5.606 -10.062 -3.004 1.00 93.38 186 LEU A C 1
ATOM 1445 O O . LEU A 1 186 ? 6.090 -10.815 -2.167 1.00 93.38 186 LEU A O 1
ATOM 1449 N N . PHE A 1 187 ? 4.338 -10.173 -3.409 1.00 91.62 187 PHE A N 1
ATOM 1450 C CA . PHE A 1 187 ? 3.400 -11.177 -2.885 1.00 91.62 187 PHE A CA 1
ATOM 1451 C C . PHE A 1 187 ? 3.440 -12.528 -3.616 1.00 91.62 187 PHE A C 1
ATOM 1453 O O . PHE A 1 187 ? 2.746 -13.463 -3.230 1.00 91.62 187 PHE A O 1
ATOM 1460 N N . ALA A 1 188 ? 4.257 -12.643 -4.658 1.00 90.75 188 ALA A N 1
ATOM 1461 C CA . ALA A 1 188 ? 4.513 -13.862 -5.408 1.00 90.75 188 ALA A CA 1
ATOM 1462 C C . ALA A 1 188 ? 6.034 -14.010 -5.601 1.00 90.75 188 ALA A C 1
ATOM 1464 O O . ALA A 1 188 ? 6.518 -13.924 -6.729 1.00 90.75 188 ALA A O 1
ATOM 1465 N N . PRO A 1 189 ? 6.815 -14.206 -4.520 1.00 84.69 189 PRO A N 1
ATOM 1466 C CA . PRO A 1 189 ? 8.281 -14.174 -4.579 1.00 84.69 189 PRO A CA 1
ATOM 1467 C C . PRO A 1 189 ? 8.852 -15.212 -5.551 1.00 84.69 189 PRO A C 1
ATOM 1469 O O . PRO A 1 189 ? 9.854 -14.960 -6.209 1.00 84.69 189 PRO A O 1
ATOM 1472 N N . ASN A 1 190 ? 8.146 -16.330 -5.731 1.00 86.19 190 ASN A N 1
ATOM 1473 C CA . ASN A 1 190 ? 8.486 -17.376 -6.693 1.00 86.19 190 ASN A CA 1
ATOM 1474 C C . ASN A 1 190 ? 8.317 -16.950 -8.162 1.00 86.19 190 ASN A C 1
ATOM 1476 O O . ASN A 1 190 ? 8.523 -17.776 -9.042 1.00 86.19 190 ASN A O 1
ATOM 1480 N N . TYR A 1 191 ? 7.887 -15.723 -8.460 1.00 85.50 191 TYR A N 1
ATOM 1481 C CA . TYR A 1 191 ? 7.792 -15.224 -9.831 1.00 85.50 191 TYR A CA 1
ATOM 1482 C C . TYR A 1 191 ? 9.175 -14.938 -10.432 1.00 85.50 191 TYR A C 1
ATOM 1484 O O . TYR A 1 191 ? 9.375 -15.123 -11.628 1.00 85.50 191 TYR A O 1
ATOM 1492 N N . ILE A 1 192 ? 10.138 -14.517 -9.606 1.00 83.62 192 ILE A N 1
ATOM 1493 C CA . ILE A 1 192 ? 11.527 -14.314 -10.022 1.00 83.62 192 ILE A CA 1
ATOM 1494 C C . ILE A 1 192 ? 12.319 -15.564 -9.644 1.00 83.62 192 ILE A C 1
ATOM 1496 O O . ILE A 1 192 ? 12.608 -15.773 -8.469 1.00 83.62 192 ILE A O 1
ATOM 1500 N N . LYS A 1 193 ? 12.629 -16.415 -10.628 1.00 82.31 193 LYS A N 1
ATOM 1501 C CA . LYS A 1 193 ? 13.338 -17.693 -10.408 1.00 82.31 193 LYS A CA 1
ATOM 1502 C C . LYS A 1 193 ? 14.714 -17.754 -11.061 1.00 82.31 193 LYS A C 1
ATOM 1504 O O . LYS A 1 193 ? 15.543 -18.554 -10.643 1.00 82.31 193 LYS A O 1
ATOM 1509 N N . ASP A 1 194 ? 14.937 -16.938 -12.082 1.00 82.88 194 ASP A N 1
ATOM 1510 C CA . ASP A 1 194 ? 16.143 -16.936 -12.905 1.00 82.88 194 ASP A CA 1
ATOM 1511 C C . ASP A 1 194 ? 16.493 -15.514 -13.379 1.00 82.88 194 ASP A C 1
ATOM 1513 O O . ASP A 1 194 ? 15.735 -14.558 -13.179 1.00 82.88 194 ASP A O 1
ATOM 1517 N N . ASP A 1 195 ? 17.640 -15.379 -14.046 1.00 76.88 195 ASP A N 1
ATOM 1518 C CA . ASP A 1 195 ? 18.156 -14.096 -14.540 1.00 76.88 195 ASP A CA 1
ATOM 1519 C C . ASP A 1 195 ? 17.302 -13.448 -15.641 1.00 76.88 195 ASP A C 1
ATOM 1521 O O . ASP A 1 195 ? 17.421 -12.237 -15.883 1.00 76.88 195 ASP A O 1
ATOM 1525 N N . ASN A 1 196 ? 16.438 -14.235 -16.293 1.00 80.94 196 ASN A N 1
ATOM 1526 C CA . ASN A 1 196 ? 15.525 -13.794 -17.348 1.00 80.94 196 ASN A CA 1
ATOM 1527 C C . ASN A 1 196 ? 14.176 -13.308 -16.789 1.00 80.94 196 ASN A C 1
ATOM 1529 O O . ASN A 1 196 ? 13.476 -12.534 -17.449 1.00 80.94 196 ASN A O 1
ATOM 1533 N N . SER A 1 197 ? 13.823 -13.695 -15.563 1.00 86.12 197 SER A N 1
ATOM 1534 C CA . SER A 1 197 ? 12.546 -13.370 -14.926 1.00 86.12 197 SER A CA 1
ATOM 1535 C C . SER A 1 197 ? 12.261 -11.856 -14.834 1.00 86.12 197 SER A C 1
ATOM 1537 O O . SER A 1 197 ? 11.121 -11.465 -15.094 1.00 86.12 197 SER A O 1
ATOM 1539 N N . PRO A 1 198 ? 13.240 -10.962 -14.555 1.00 89.12 198 PRO A N 1
ATOM 1540 C CA . PRO A 1 198 ? 13.007 -9.514 -14.592 1.00 89.12 198 PRO A CA 1
ATOM 1541 C C . PRO A 1 198 ? 12.633 -8.990 -15.985 1.00 89.12 198 PRO A C 1
ATOM 1543 O O . PRO A 1 198 ? 11.754 -8.139 -16.108 1.00 89.12 198 PRO A O 1
ATOM 1546 N N . CYS A 1 199 ? 13.252 -9.528 -17.043 1.00 91.44 199 CYS A N 1
ATOM 1547 C CA . CYS A 1 199 ? 12.916 -9.153 -18.418 1.00 91.44 199 CYS A CA 1
ATOM 1548 C C . CYS A 1 199 ? 11.502 -9.620 -18.780 1.00 91.44 199 CYS A C 1
ATOM 1550 O O . CYS A 1 199 ? 10.746 -8.866 -19.382 1.00 91.44 199 CYS A O 1
ATOM 1552 N N . HIS A 1 200 ? 11.120 -10.829 -18.358 1.00 90.75 200 HIS A N 1
ATOM 1553 C CA . HIS A 1 200 ? 9.766 -11.347 -18.564 1.00 90.75 200 HIS A CA 1
ATOM 1554 C C . HIS A 1 200 ? 8.703 -10.533 -17.810 1.00 90.75 200 HIS A C 1
ATOM 1556 O O . HIS A 1 200 ? 7.638 -10.224 -18.341 1.00 90.75 200 HIS A O 1
ATOM 1562 N N . LEU A 1 201 ? 8.998 -10.132 -16.572 1.00 91.69 201 LEU A N 1
ATOM 1563 C CA . LEU A 1 201 ? 8.135 -9.247 -15.796 1.00 91.69 201 LEU A CA 1
ATOM 1564 C C . LEU A 1 201 ? 7.921 -7.904 -16.512 1.00 91.69 201 LEU A C 1
ATOM 1566 O O . LEU A 1 201 ? 6.803 -7.389 -16.554 1.00 91.69 201 LEU A O 1
ATOM 1570 N N . PHE A 1 202 ? 8.992 -7.341 -17.071 1.00 93.25 202 PHE A N 1
ATOM 1571 C CA . PHE A 1 202 ? 8.926 -6.096 -17.823 1.00 93.25 202 PHE A CA 1
ATOM 1572 C C . PHE A 1 202 ? 8.141 -6.261 -19.138 1.00 93.25 202 PHE A C 1
ATOM 1574 O O . PHE A 1 202 ? 7.262 -5.455 -19.433 1.00 93.25 202 PHE A O 1
ATOM 1581 N N . GLU A 1 203 ? 8.362 -7.345 -19.878 1.00 93.31 203 GLU A N 1
ATOM 1582 C CA . GLU A 1 203 ? 7.585 -7.694 -21.074 1.00 93.31 203 GLU A CA 1
ATOM 1583 C C . GLU A 1 203 ? 6.077 -7.755 -20.776 1.00 93.31 203 GLU A C 1
ATOM 1585 O O . GLU A 1 203 ? 5.272 -7.129 -21.468 1.00 93.31 203 GLU A O 1
ATOM 1590 N N . ASN A 1 204 ? 5.692 -8.414 -19.679 1.00 92.19 204 ASN A N 1
ATOM 1591 C CA . ASN A 1 204 ? 4.297 -8.473 -19.241 1.00 92.19 204 ASN A CA 1
ATOM 1592 C C . ASN A 1 204 ? 3.736 -7.096 -18.866 1.00 92.19 204 ASN A C 1
ATOM 1594 O O . ASN A 1 204 ? 2.582 -6.803 -19.177 1.00 92.19 204 ASN A O 1
ATOM 1598 N N . TR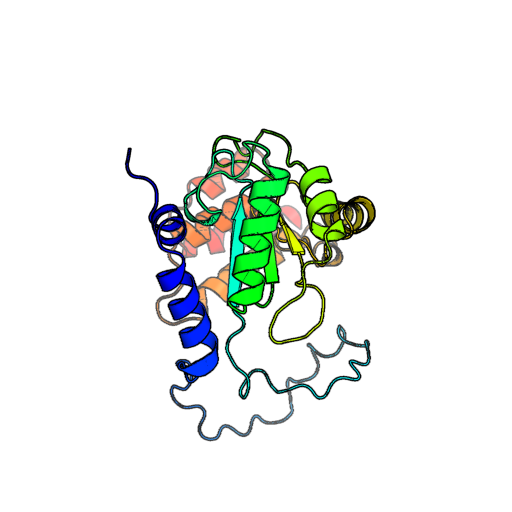P A 1 205 ? 4.530 -6.231 -18.228 1.00 92.31 205 TRP A N 1
ATOM 1599 C CA . TRP A 1 205 ? 4.119 -4.853 -17.952 1.00 92.31 205 TRP A CA 1
ATOM 1600 C C . TRP A 1 205 ? 3.847 -4.070 -19.242 1.00 92.31 205 TRP A C 1
ATOM 1602 O O . TRP A 1 205 ? 2.809 -3.414 -19.348 1.00 92.31 205 TRP A O 1
ATOM 1612 N N . LEU A 1 206 ? 4.729 -4.180 -20.242 1.00 93.12 206 LEU A N 1
ATOM 1613 C CA . LEU A 1 206 ? 4.536 -3.544 -21.547 1.00 93.12 206 LEU A CA 1
ATOM 1614 C C . LEU A 1 206 ? 3.260 -4.049 -22.225 1.00 93.12 206 LEU A C 1
ATOM 1616 O O . LEU A 1 206 ? 2.457 -3.231 -22.671 1.00 93.12 206 LEU A O 1
ATOM 1620 N N . LEU A 1 207 ? 3.026 -5.363 -22.227 1.00 91.88 207 LEU A N 1
ATOM 1621 C CA . LEU A 1 207 ? 1.808 -5.957 -22.776 1.00 91.88 207 LEU A CA 1
ATOM 1622 C C . LEU A 1 207 ? 0.549 -5.438 -22.068 1.00 91.88 207 LEU A C 1
ATOM 1624 O O . LEU A 1 207 ? -0.383 -4.978 -22.719 1.00 91.88 207 LEU A O 1
ATOM 1628 N N . LEU A 1 208 ? 0.515 -5.462 -20.734 1.00 91.31 208 LEU A N 1
ATOM 1629 C CA . LEU A 1 208 ? -0.632 -4.969 -19.961 1.00 91.31 208 LEU A CA 1
ATOM 1630 C C . LEU A 1 208 ? -0.896 -3.477 -20.211 1.00 91.31 208 LEU A C 1
ATOM 1632 O O . LEU A 1 208 ? -2.049 -3.049 -20.247 1.00 91.31 208 LEU A O 1
ATOM 1636 N N . SER A 1 209 ? 0.159 -2.686 -20.419 1.00 91.19 209 SER A N 1
ATOM 1637 C CA . SER A 1 209 ? 0.042 -1.245 -20.656 1.00 91.19 209 SER A CA 1
ATOM 1638 C C . SER A 1 209 ? -0.632 -0.883 -21.988 1.00 91.19 209 SER A C 1
ATOM 1640 O O . SER A 1 209 ? -1.139 0.236 -22.121 1.00 91.19 209 SER A O 1
ATOM 1642 N N . THR A 1 210 ? -0.681 -1.819 -22.944 1.00 89.00 210 THR A N 1
ATOM 1643 C CA . THR A 1 210 ? -1.267 -1.633 -24.283 1.00 89.00 210 THR A CA 1
ATOM 1644 C C . THR A 1 210 ? -2.632 -2.304 -24.462 1.00 89.00 210 THR A C 1
ATOM 1646 O O . THR A 1 210 ? -3.282 -2.072 -25.477 1.00 89.00 210 THR A O 1
ATOM 1649 N N . GLN A 1 211 ? -3.105 -3.092 -23.487 1.00 88.12 211 GLN A N 1
ATOM 1650 C CA . GLN A 1 211 ? -4.350 -3.872 -23.605 1.00 88.12 211 GLN A CA 1
ATOM 1651 C C . GLN A 1 211 ? -5.632 -3.036 -23.715 1.00 88.12 211 GLN A C 1
ATOM 1653 O O . GLN A 1 211 ? -6.640 -3.531 -24.215 1.00 88.12 211 GLN A O 1
ATOM 1658 N N . TYR A 1 212 ? -5.625 -1.790 -23.239 1.00 82.75 212 TYR A N 1
ATOM 1659 C CA . TYR A 1 212 ? -6.810 -0.933 -23.235 1.00 82.75 212 TYR A CA 1
ATOM 1660 C C . TYR A 1 212 ? -6.721 0.143 -24.315 1.00 82.75 212 TYR A C 1
ATOM 1662 O O . TYR A 1 212 ? -5.662 0.729 -24.541 1.00 82.75 212 TYR A O 1
ATOM 1670 N N . THR A 1 213 ? -7.853 0.452 -24.949 1.00 75.56 213 THR A N 1
ATOM 1671 C CA . THR A 1 213 ? -7.965 1.523 -25.945 1.00 75.56 213 THR A CA 1
ATOM 1672 C C . THR A 1 213 ? -7.531 2.859 -25.338 1.00 75.56 213 THR A C 1
ATOM 1674 O O . THR A 1 213 ? -8.052 3.272 -24.304 1.00 75.56 213 THR A O 1
ATOM 1677 N N . GLY A 1 214 ? -6.566 3.532 -25.967 1.00 76.62 214 GLY A N 1
ATOM 1678 C CA . GLY A 1 214 ? -5.934 4.746 -25.432 1.00 76.62 214 GLY A CA 1
ATOM 1679 C C . GLY A 1 214 ? -4.659 4.499 -24.614 1.00 76.62 214 GLY A C 1
ATOM 1680 O O . GLY A 1 214 ? -3.914 5.449 -24.389 1.00 76.62 214 GLY A O 1
ATOM 1681 N N . GLY A 1 215 ? -4.367 3.243 -24.253 1.00 79.44 215 GLY A N 1
ATOM 1682 C CA . GLY A 1 215 ? -3.128 2.810 -23.605 1.00 79.44 215 GLY A CA 1
ATOM 1683 C C . GLY A 1 215 ? -2.832 3.477 -22.257 1.00 79.44 215 GLY A C 1
ATOM 1684 O O . GLY A 1 215 ? -3.549 4.351 -21.769 1.00 79.44 215 GLY A O 1
ATOM 1685 N N . THR A 1 216 ? -1.733 3.061 -21.633 1.00 88.06 216 THR A N 1
ATOM 1686 C CA . THR A 1 216 ? -1.149 3.790 -20.499 1.00 88.06 216 THR A CA 1
ATOM 1687 C C . THR A 1 216 ? -0.195 4.861 -21.022 1.00 88.06 216 THR A C 1
ATOM 1689 O O . THR A 1 216 ? 0.559 4.627 -21.964 1.00 88.06 216 THR A O 1
ATOM 1692 N N . ASN A 1 217 ? -0.199 6.044 -20.402 1.00 91.81 217 ASN A N 1
ATOM 1693 C CA . ASN A 1 217 ? 0.720 7.122 -20.762 1.00 91.81 217 ASN A CA 1
ATOM 1694 C C . ASN A 1 217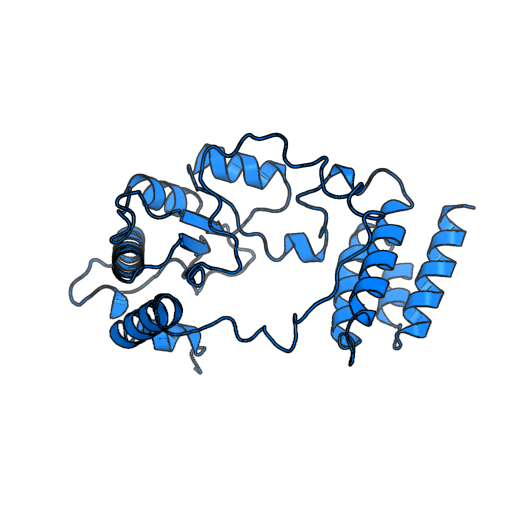 ? 2.187 6.652 -20.705 1.00 91.81 217 ASN A C 1
ATOM 1696 O O . ASN A 1 217 ? 2.614 6.068 -19.705 1.00 91.81 217 ASN A O 1
ATOM 1700 N N . PHE A 1 218 ? 2.964 6.958 -21.751 1.00 92.75 218 PHE A N 1
ATOM 1701 C CA . PHE A 1 218 ? 4.353 6.512 -21.872 1.00 92.75 218 PHE A CA 1
ATOM 1702 C C . PHE A 1 218 ? 5.219 6.901 -20.668 1.00 92.75 218 PHE A C 1
ATOM 1704 O O . PHE A 1 218 ? 5.982 6.067 -20.196 1.00 92.75 218 PHE A O 1
ATOM 1711 N N . ALA A 1 219 ? 5.072 8.110 -20.115 1.00 94.06 219 ALA A N 1
ATOM 1712 C CA . ALA A 1 219 ? 5.873 8.539 -18.969 1.00 94.06 219 ALA A CA 1
ATOM 1713 C C . ALA A 1 219 ? 5.641 7.643 -17.741 1.00 94.06 219 ALA A C 1
ATOM 1715 O O . ALA A 1 219 ? 6.583 7.317 -17.026 1.00 94.06 219 ALA A O 1
ATOM 1716 N N . THR A 1 220 ? 4.403 7.188 -17.520 1.00 93.62 220 THR A N 1
ATOM 1717 C CA . THR A 1 220 ? 4.079 6.234 -16.448 1.00 93.62 220 THR A CA 1
ATOM 1718 C C . THR A 1 220 ? 4.649 4.850 -16.738 1.00 93.62 220 THR A C 1
ATOM 1720 O O . THR A 1 220 ? 5.231 4.233 -15.847 1.00 93.62 220 THR A O 1
ATOM 1723 N N . VAL A 1 221 ? 4.515 4.369 -17.979 1.00 94.00 221 VAL A N 1
ATOM 1724 C CA . VAL A 1 221 ? 5.070 3.072 -18.400 1.00 94.00 221 VAL A CA 1
ATOM 1725 C C . VAL A 1 221 ? 6.583 3.049 -18.209 1.00 94.00 221 VAL A C 1
ATOM 1727 O O . VAL A 1 221 ? 7.104 2.119 -17.596 1.00 94.00 221 VAL A O 1
ATOM 1730 N N . HIS A 1 222 ? 7.263 4.091 -18.682 1.00 95.69 222 HIS A N 1
ATOM 1731 C CA . HIS A 1 222 ? 8.710 4.266 -18.613 1.00 95.69 222 HIS A CA 1
ATOM 1732 C C . HIS A 1 222 ? 9.212 4.413 -17.176 1.00 95.69 222 HIS A C 1
ATOM 1734 O O . HIS A 1 222 ? 10.159 3.735 -16.784 1.00 95.69 222 HIS A O 1
ATOM 1740 N N . GLN A 1 223 ? 8.538 5.217 -16.351 1.00 95.38 223 GLN A N 1
ATOM 1741 C CA . GLN A 1 223 ? 8.896 5.366 -14.941 1.00 95.38 223 GLN A CA 1
ATOM 1742 C C . GLN A 1 223 ? 8.767 4.043 -14.173 1.00 95.38 223 GLN A C 1
ATOM 1744 O O . GLN A 1 223 ? 9.666 3.677 -13.414 1.00 95.38 223 GLN A O 1
ATOM 1749 N N . GLN A 1 224 ? 7.674 3.305 -14.388 1.00 94.25 224 GLN A N 1
ATOM 1750 C CA . GLN A 1 224 ? 7.469 2.007 -13.749 1.00 94.25 224 GLN A CA 1
ATOM 1751 C C . GLN A 1 224 ? 8.482 0.968 -14.249 1.00 94.25 224 GLN A C 1
ATOM 1753 O O . GLN A 1 224 ? 9.046 0.233 -13.441 1.00 94.25 224 GLN A O 1
ATOM 1758 N N . ALA A 1 225 ? 8.780 0.959 -15.551 1.00 93.69 225 ALA A N 1
ATOM 1759 C CA . ALA A 1 225 ? 9.829 0.127 -16.134 1.00 93.69 225 ALA A CA 1
ATOM 1760 C C . ALA A 1 225 ? 11.196 0.387 -15.486 1.00 93.69 225 ALA A C 1
ATOM 1762 O O . ALA A 1 225 ? 11.889 -0.553 -15.097 1.00 93.69 225 ALA A O 1
ATOM 1763 N N . TYR A 1 226 ? 11.555 1.662 -15.305 1.00 95.00 226 TYR A N 1
ATOM 1764 C CA . TYR A 1 226 ? 12.787 2.042 -14.625 1.00 95.00 226 TYR A CA 1
ATOM 1765 C C . TYR A 1 226 ? 12.829 1.498 -13.194 1.00 95.00 226 TYR A C 1
ATOM 1767 O O . TYR A 1 226 ? 13.817 0.874 -12.815 1.00 95.00 226 TYR A O 1
ATOM 1775 N N . TRP A 1 227 ? 11.768 1.676 -12.397 1.00 95.31 227 TRP A N 1
ATOM 1776 C CA . TRP A 1 227 ? 11.748 1.167 -11.019 1.00 95.31 227 TRP A CA 1
ATOM 1777 C C . TRP A 1 227 ? 11.850 -0.355 -10.935 1.00 95.31 227 TRP A C 1
ATOM 1779 O O . TRP A 1 227 ? 12.554 -0.857 -10.060 1.00 95.31 227 TRP A O 1
ATOM 1789 N N . MET A 1 228 ? 11.187 -1.074 -11.842 1.00 93.50 228 MET A N 1
ATOM 1790 C CA . MET A 1 228 ? 11.225 -2.536 -11.896 1.00 93.50 228 MET A CA 1
ATOM 1791 C C . MET A 1 228 ? 12.606 -3.068 -12.281 1.00 93.50 228 MET A C 1
ATOM 1793 O O . MET A 1 228 ? 13.051 -4.074 -11.731 1.00 93.50 228 MET A O 1
ATOM 1797 N N . MET A 1 229 ? 13.286 -2.398 -13.214 1.00 93.38 229 MET A N 1
ATOM 1798 C CA . MET A 1 229 ? 14.575 -2.850 -13.737 1.00 93.38 229 MET A CA 1
ATOM 1799 C C . MET A 1 229 ? 15.769 -2.334 -12.929 1.00 93.38 229 MET A C 1
ATOM 1801 O O . MET A 1 229 ? 16.796 -3.005 -12.897 1.00 93.38 229 MET A O 1
ATOM 1805 N N . GLU A 1 230 ? 15.656 -1.193 -12.238 1.00 92.81 230 GLU A N 1
ATOM 1806 C CA . GLU A 1 230 ? 16.748 -0.564 -11.475 1.00 92.81 230 GLU A CA 1
ATOM 1807 C C . GLU A 1 230 ? 17.567 -1.561 -10.627 1.00 92.81 230 GLU A C 1
ATOM 1809 O O . GLU A 1 230 ? 18.798 -1.511 -10.718 1.00 92.81 230 GLU A O 1
ATOM 1814 N N . PRO A 1 231 ? 16.963 -2.481 -9.842 1.00 90.88 231 PRO A N 1
ATOM 1815 C CA . PRO A 1 231 ? 17.722 -3.421 -9.013 1.00 90.88 231 PRO A CA 1
ATOM 1816 C C . PRO A 1 231 ? 18.612 -4.388 -9.807 1.00 90.88 231 PRO A C 1
ATOM 1818 O O . PRO A 1 231 ? 19.589 -4.891 -9.262 1.00 90.88 231 PRO A O 1
ATOM 1821 N N . PHE A 1 232 ? 18.288 -4.632 -11.079 1.00 90.88 232 PHE A N 1
ATOM 1822 C CA . PHE A 1 232 ? 18.926 -5.634 -11.939 1.00 90.88 232 PHE A CA 1
ATOM 1823 C C . PHE A 1 232 ? 19.884 -5.034 -12.975 1.00 90.88 232 PHE A C 1
ATOM 1825 O O . PHE A 1 232 ? 20.482 -5.776 -13.753 1.00 90.88 232 PHE A O 1
ATOM 1832 N N . LEU A 1 233 ? 20.014 -3.706 -13.008 1.00 92.12 233 LEU A N 1
ATOM 1833 C CA . LEU A 1 233 ? 20.838 -2.986 -13.975 1.00 92.12 233 LEU A CA 1
ATOM 1834 C C . LEU A 1 233 ? 22.052 -2.336 -13.316 1.00 92.12 233 LEU A C 1
ATOM 1836 O O . LEU A 1 233 ? 21.962 -1.783 -12.213 1.00 92.12 233 LEU A O 1
ATOM 1840 N N . ASP A 1 234 ? 23.163 -2.324 -14.047 1.00 93.00 234 ASP A N 1
ATOM 1841 C CA . ASP A 1 234 ? 24.336 -1.516 -13.731 1.00 93.00 234 ASP A CA 1
ATOM 1842 C C . ASP A 1 234 ? 24.104 -0.024 -14.045 1.00 93.00 234 ASP A C 1
ATOM 1844 O O . ASP A 1 234 ? 23.072 0.391 -14.581 1.00 93.00 234 ASP A O 1
ATOM 1848 N N . LYS A 1 235 ? 25.074 0.825 -13.689 1.00 94.50 235 LYS A N 1
ATOM 1849 C CA . LYS A 1 235 ? 24.957 2.281 -13.868 1.00 94.50 235 LYS A CA 1
ATOM 1850 C C . LYS A 1 235 ? 24.760 2.674 -15.338 1.00 94.50 235 LYS A C 1
ATOM 1852 O O . LYS A 1 235 ? 23.990 3.592 -15.614 1.00 94.50 235 LYS A O 1
ATOM 1857 N N . THR A 1 236 ? 25.437 1.992 -16.258 1.00 94.44 236 THR A N 1
ATOM 1858 C CA . THR A 1 236 ? 25.379 2.282 -17.696 1.00 94.44 236 THR A CA 1
ATOM 1859 C C . THR A 1 236 ? 23.996 1.973 -18.257 1.00 94.44 236 THR A C 1
ATOM 1861 O O . THR A 1 236 ? 23.365 2.850 -18.847 1.00 94.44 236 THR A O 1
ATOM 1864 N N . ASN A 1 237 ? 23.467 0.775 -17.998 1.00 93.50 237 ASN A N 1
ATOM 1865 C CA . ASN A 1 237 ? 22.148 0.383 -18.486 1.00 93.50 237 ASN A CA 1
ATOM 1866 C C . ASN A 1 237 ? 21.020 1.206 -17.856 1.00 93.50 237 ASN A C 1
ATOM 1868 O O . ASN A 1 237 ? 20.029 1.473 -18.529 1.00 93.50 237 ASN A O 1
ATOM 1872 N N . ARG A 1 238 ? 21.171 1.678 -16.609 1.00 95.06 238 ARG A N 1
ATOM 1873 C CA . ARG A 1 238 ? 20.206 2.618 -16.005 1.00 95.06 238 ARG A CA 1
ATOM 1874 C C . ARG A 1 238 ? 20.132 3.943 -16.762 1.00 95.06 238 ARG A C 1
ATOM 1876 O O . ARG A 1 238 ? 19.035 4.457 -16.959 1.00 95.06 238 ARG A O 1
ATOM 1883 N N . LEU A 1 239 ? 21.274 4.493 -17.183 1.00 95.56 239 LEU A N 1
ATOM 1884 C CA . LEU A 1 239 ? 21.317 5.741 -17.954 1.00 95.56 239 LEU A CA 1
ATOM 1885 C C . LEU A 1 239 ? 20.709 5.566 -19.348 1.00 95.56 239 LEU A C 1
ATOM 1887 O O . LEU A 1 239 ? 19.958 6.435 -19.784 1.00 95.56 239 LEU A O 1
ATOM 1891 N N . ILE A 1 240 ? 20.997 4.439 -20.007 1.00 95.44 240 ILE A N 1
ATOM 1892 C CA . ILE A 1 240 ? 20.401 4.097 -21.305 1.00 95.44 240 ILE A CA 1
ATOM 1893 C C . ILE A 1 240 ? 18.886 3.949 -21.158 1.00 95.44 240 ILE A C 1
ATOM 1895 O O . ILE A 1 240 ? 18.143 4.610 -21.870 1.00 95.44 240 ILE A O 1
ATOM 1899 N N . LEU A 1 241 ? 18.411 3.154 -20.194 1.00 95.12 241 LEU A N 1
ATOM 1900 C CA . LEU A 1 241 ? 16.977 2.973 -19.963 1.00 95.12 241 LEU A CA 1
ATOM 1901 C C . LEU A 1 241 ? 16.283 4.313 -19.686 1.00 95.12 241 LEU A C 1
ATOM 1903 O O . LEU A 1 241 ? 15.218 4.580 -20.234 1.00 95.12 241 LEU A O 1
ATOM 1907 N N . HIS A 1 242 ? 16.895 5.185 -18.882 1.00 94.94 242 HIS A N 1
ATOM 1908 C CA . HIS A 1 242 ? 16.355 6.510 -18.577 1.00 94.94 242 HIS A CA 1
ATOM 1909 C C . HIS A 1 242 ? 16.274 7.437 -19.805 1.00 94.94 242 HIS A C 1
ATOM 1911 O O . HIS A 1 242 ? 15.399 8.299 -19.848 1.00 94.94 242 HIS A O 1
ATOM 1917 N N . SER A 1 243 ? 17.163 7.304 -20.794 1.00 96.00 243 SER A N 1
ATOM 1918 C CA . SER A 1 243 ? 17.172 8.181 -21.975 1.00 96.00 243 SER A CA 1
ATOM 1919 C C . SER A 1 243 ? 16.163 7.784 -23.057 1.00 96.00 243 SER A C 1
ATOM 1921 O O . SER A 1 243 ? 15.937 8.558 -23.989 1.00 96.00 243 SER A O 1
ATOM 1923 N N . ILE A 1 244 ? 15.536 6.611 -22.942 1.00 96.88 244 ILE A N 1
ATOM 1924 C CA . ILE A 1 244 ? 14.539 6.133 -23.902 1.00 96.88 244 ILE A CA 1
ATOM 1925 C C . ILE A 1 244 ? 13.311 7.046 -23.888 1.00 96.88 244 ILE A C 1
ATOM 1927 O O . ILE A 1 244 ? 12.605 7.160 -22.890 1.00 96.88 244 ILE A O 1
ATOM 1931 N N . GLY A 1 245 ? 13.043 7.673 -25.033 1.00 95.81 245 GLY A N 1
ATOM 1932 C CA . GLY A 1 245 ? 11.959 8.644 -25.197 1.00 95.81 245 GLY A CA 1
ATOM 1933 C C . GLY A 1 245 ? 10.692 8.102 -25.860 1.00 95.81 245 GLY A C 1
ATOM 1934 O O . GLY A 1 245 ? 9.791 8.886 -26.152 1.00 95.81 245 GLY A O 1
ATOM 1935 N N . SER A 1 246 ? 10.614 6.802 -26.160 1.00 94.62 246 SER A N 1
ATOM 1936 C CA . SER A 1 246 ? 9.474 6.229 -26.880 1.00 94.62 246 SER A CA 1
ATOM 1937 C C . SER A 1 246 ? 9.169 4.789 -26.474 1.00 94.62 246 SER A C 1
ATOM 1939 O O . SER A 1 246 ? 10.040 4.049 -26.019 1.00 94.62 246 SER A O 1
ATOM 1941 N N . PHE A 1 247 ? 7.911 4.381 -26.665 1.00 92.75 247 PHE A N 1
ATOM 1942 C CA . PHE A 1 247 ? 7.475 3.013 -26.388 1.00 92.75 247 PHE A CA 1
ATOM 1943 C C . PHE A 1 247 ? 8.195 1.972 -27.268 1.00 92.75 247 PHE A C 1
ATOM 1945 O O . PHE A 1 247 ? 8.692 1.001 -26.703 1.00 92.75 247 PHE A O 1
ATOM 1952 N N . PRO A 1 248 ? 8.351 2.162 -28.599 1.00 94.38 248 PRO A N 1
ATOM 1953 C CA . PRO A 1 248 ? 9.141 1.241 -29.419 1.00 94.38 248 PRO A CA 1
ATOM 1954 C C . PRO A 1 248 ? 10.594 1.121 -28.949 1.00 94.38 248 PRO A C 1
ATOM 1956 O O . PRO A 1 248 ? 11.085 0.012 -28.795 1.00 94.38 248 PRO A O 1
ATOM 1959 N N . GLY A 1 249 ? 11.246 2.237 -28.597 1.00 95.69 249 GLY A N 1
ATOM 1960 C CA . GLY A 1 249 ? 12.623 2.194 -28.094 1.00 95.69 249 GLY A CA 1
ATOM 1961 C C . GLY A 1 249 ? 12.759 1.415 -26.782 1.00 95.69 249 GLY A C 1
ATOM 1962 O O . GLY A 1 249 ? 13.794 0.810 -26.520 1.00 95.69 249 GLY A O 1
ATOM 1963 N N . LEU A 1 250 ? 11.702 1.391 -25.967 1.00 95.25 250 LEU A N 1
ATOM 1964 C CA . LEU A 1 250 ? 11.659 0.629 -24.723 1.00 95.25 250 LEU A CA 1
ATOM 1965 C C . LEU A 1 250 ? 11.556 -0.881 -24.978 1.00 95.25 250 LEU A C 1
ATOM 1967 O O . LEU A 1 250 ? 12.195 -1.673 -24.285 1.00 95.25 250 LEU A O 1
ATOM 1971 N N . VAL A 1 251 ? 10.774 -1.256 -25.991 1.00 94.50 251 VAL A N 1
ATOM 1972 C CA . VAL A 1 251 ? 10.646 -2.632 -26.482 1.00 94.50 251 VAL A CA 1
ATOM 1973 C C . VAL A 1 251 ? 11.972 -3.106 -27.083 1.00 94.50 251 VAL A C 1
ATOM 1975 O O . VAL A 1 251 ? 12.467 -4.164 -26.695 1.00 94.50 251 VAL A O 1
ATOM 1978 N N . ASP A 1 252 ? 12.584 -2.303 -27.957 1.00 95.12 252 ASP A N 1
ATOM 1979 C CA . ASP A 1 252 ? 13.871 -2.614 -28.591 1.00 95.12 252 ASP A CA 1
ATOM 1980 C C . ASP A 1 252 ? 14.971 -2.818 -27.542 1.00 95.12 252 ASP A C 1
ATOM 1982 O O . ASP A 1 252 ? 15.673 -3.832 -27.548 1.00 95.12 252 ASP A O 1
ATOM 1986 N N . TRP A 1 253 ? 15.058 -1.908 -26.566 1.00 95.31 253 TRP A N 1
ATOM 1987 C CA . TRP A 1 253 ? 16.013 -2.024 -25.465 1.00 95.31 253 TRP A CA 1
ATOM 1988 C C . TRP A 1 253 ? 15.834 -3.318 -24.665 1.00 95.31 253 TRP A C 1
ATOM 1990 O O . TRP A 1 253 ? 16.821 -3.971 -24.327 1.00 95.31 253 TRP A O 1
ATOM 2000 N N . LEU A 1 254 ? 14.590 -3.715 -24.372 1.00 94.31 254 LEU A N 1
ATOM 2001 C CA . LEU A 1 254 ? 14.310 -4.952 -23.639 1.00 94.31 254 LEU A CA 1
ATOM 2002 C C . LEU A 1 254 ? 14.771 -6.188 -24.426 1.00 94.31 254 LEU A C 1
ATOM 2004 O O . LEU A 1 254 ? 15.375 -7.097 -23.846 1.00 94.31 254 LEU A O 1
ATOM 2008 N N . PHE A 1 255 ? 14.523 -6.216 -25.739 1.00 91.44 255 PHE A N 1
ATOM 2009 C CA . PHE A 1 255 ? 14.972 -7.302 -26.609 1.00 91.44 255 PHE A CA 1
ATOM 2010 C C . PHE A 1 255 ? 16.496 -7.423 -26.646 1.00 91.44 255 PHE A C 1
ATOM 2012 O O . PHE A 1 255 ? 17.026 -8.530 -26.501 1.00 91.44 255 PHE A O 1
ATOM 2019 N N . ASP A 1 256 ? 17.204 -6.306 -26.799 1.00 91.19 256 ASP A N 1
ATOM 2020 C CA . ASP A 1 256 ? 18.666 -6.301 -26.850 1.00 91.19 256 ASP A CA 1
ATOM 2021 C C . ASP A 1 256 ? 19.281 -6.664 -25.496 1.00 91.19 256 ASP A C 1
ATOM 2023 O O . ASP A 1 256 ? 20.170 -7.518 -25.424 1.00 91.19 256 ASP A O 1
ATOM 2027 N N . HIS A 1 257 ? 18.747 -6.112 -24.403 1.00 89.25 257 HIS A N 1
ATOM 2028 C CA . HIS A 1 257 ? 19.205 -6.430 -23.054 1.00 89.25 257 HIS A CA 1
ATOM 2029 C C . HIS A 1 257 ? 19.081 -7.933 -22.756 1.00 89.25 257 HIS A C 1
ATOM 2031 O O . HIS A 1 257 ? 20.016 -8.552 -22.241 1.00 89.25 257 HIS A O 1
ATOM 2037 N N . ARG A 1 258 ? 17.973 -8.566 -23.161 1.00 87.00 258 ARG A N 1
ATOM 2038 C CA . ARG A 1 258 ? 17.774 -10.011 -22.988 1.00 87.00 258 ARG A CA 1
ATOM 2039 C C . ARG A 1 258 ? 18.790 -10.846 -23.772 1.00 87.00 258 ARG A C 1
ATOM 2041 O O . ARG A 1 258 ? 19.253 -11.860 -23.253 1.00 87.00 258 ARG A O 1
ATOM 2048 N N . LYS A 1 259 ? 19.167 -10.447 -24.993 1.00 83.25 259 LYS A N 1
ATOM 2049 C CA . LYS A 1 259 ? 20.195 -11.165 -25.775 1.00 83.25 259 LYS A CA 1
ATOM 2050 C C . LYS A 1 259 ? 21.545 -11.147 -25.064 1.00 83.25 259 LYS A C 1
ATOM 2052 O O . LYS A 1 259 ? 22.166 -12.197 -24.931 1.00 83.25 259 LYS A O 1
ATOM 2057 N N . THR A 1 260 ? 21.951 -9.985 -24.546 1.00 77.50 260 THR A N 1
ATOM 2058 C CA . THR A 1 260 ? 23.242 -9.840 -23.850 1.00 77.50 260 THR A CA 1
ATOM 2059 C C . THR A 1 260 ? 23.362 -10.699 -22.591 1.00 77.50 260 THR A C 1
ATOM 2061 O O . THR A 1 260 ? 24.463 -11.114 -22.263 1.00 77.50 260 THR A O 1
ATOM 2064 N N . LYS A 1 261 ? 22.249 -11.013 -21.912 1.00 70.38 261 LYS A N 1
ATOM 2065 C CA . LYS A 1 261 ? 22.243 -11.908 -20.741 1.00 70.38 261 LYS A CA 1
ATOM 2066 C C . LYS A 1 261 ? 22.294 -13.401 -21.070 1.00 70.38 261 LYS A C 1
ATOM 2068 O O . LYS A 1 261 ? 22.663 -14.185 -20.207 1.00 70.38 261 LYS A O 1
ATOM 2073 N N . ASN A 1 262 ? 21.868 -13.800 -22.267 1.00 63.56 262 ASN A N 1
ATOM 2074 C CA . ASN A 1 262 ? 21.862 -15.205 -22.693 1.00 63.56 262 ASN A CA 1
ATOM 2075 C C . ASN A 1 262 ? 23.124 -15.586 -23.497 1.00 63.56 262 ASN A C 1
ATOM 2077 O O . ASN A 1 262 ? 23.176 -16.690 -24.037 1.00 63.56 262 ASN A O 1
ATOM 2081 N N . SER A 1 263 ? 24.090 -14.667 -23.614 1.00 52.88 263 SER A N 1
ATOM 2082 C CA . SER A 1 263 ? 25.375 -14.836 -24.311 1.00 52.88 263 SER A CA 1
ATOM 2083 C C . SER A 1 263 ? 26.496 -15.055 -23.302 1.00 52.88 263 SER A C 1
ATOM 2085 O O . SER A 1 263 ? 27.389 -15.876 -23.594 1.00 52.88 263 SER A O 1
#

Secondary structure (DSSP, 8-state):
----THHHHTT-HHHHHHHHHHHHHT---TT-S--------STTTTSSGGG--S---S----GGGSPPP-EEEEE---S--GGG-TT--S-HHHHHHHHHHHHHHHT-SEEEEESS-SS--TTSPP-HHHHHHHHHT-PBPTTTSSBPPEEEESS--SHHHHHHHHHHH--SEEE--HHHHH-TTTT-GGG--STTHHHHHHHHHHHHHHSSTT---HHHHHHHHHHHHGGG--HHHHHHHHH--SHHHHHHHHHHHHHHHT-

pLDDT: mean 79.4, std 21.76, range [29.84, 98.56]